Protein AF-A0A2A2JCB0-F1 (afdb_monomer_lite)

Structure (mmCIF, N/CA/C/O backbone):
data_AF-A0A2A2JCB0-F1
#
_entry.id   AF-A0A2A2JCB0-F1
#
loop_
_atom_site.group_PDB
_atom_site.id
_atom_site.type_symbol
_atom_site.label_atom_id
_atom_site.label_alt_id
_atom_site.label_comp_id
_atom_site.label_asym_id
_atom_site.label_entity_id
_atom_site.label_seq_id
_atom_site.pdbx_PDB_ins_code
_atom_site.Cartn_x
_atom_site.Cartn_y
_atom_site.Cartn_z
_atom_site.occupancy
_atom_site.B_iso_or_equiv
_atom_site.auth_seq_id
_atom_site.auth_comp_id
_atom_site.auth_asym_id
_atom_site.auth_atom_id
_atom_site.pdbx_PDB_model_num
ATOM 1 N N . MET A 1 1 ? 55.445 15.155 -6.832 1.00 39.81 1 MET A N 1
ATOM 2 C CA . MET A 1 1 ? 54.097 15.616 -6.448 1.00 39.81 1 MET A CA 1
ATOM 3 C C . MET A 1 1 ? 53.170 15.285 -7.597 1.00 39.81 1 MET A C 1
ATOM 5 O O . MET A 1 1 ? 53.215 15.985 -8.591 1.00 39.81 1 MET A O 1
ATOM 9 N N . ASN A 1 2 ? 52.439 14.178 -7.509 1.00 31.36 2 ASN A N 1
ATOM 10 C CA . ASN A 1 2 ? 51.281 13.928 -8.359 1.00 31.36 2 ASN A CA 1
ATOM 11 C C . ASN A 1 2 ? 50.270 13.168 -7.510 1.00 31.36 2 ASN A C 1
ATOM 13 O O . ASN A 1 2 ? 50.486 12.023 -7.117 1.00 31.36 2 ASN A O 1
ATOM 17 N N . ASP A 1 3 ? 49.236 13.915 -7.163 1.00 36.06 3 ASP A N 1
ATOM 18 C CA . ASP A 1 3 ? 48.106 13.557 -6.335 1.00 36.06 3 ASP A CA 1
ATOM 19 C C . ASP A 1 3 ? 47.179 12.665 -7.169 1.00 36.06 3 ASP A C 1
ATOM 21 O O . ASP A 1 3 ? 46.575 13.110 -8.145 1.00 36.06 3 ASP A O 1
ATOM 25 N N . SER A 1 4 ? 47.149 11.371 -6.860 1.00 34.81 4 SER A N 1
ATOM 26 C CA . SER A 1 4 ? 46.212 10.421 -7.465 1.00 34.81 4 SER A CA 1
ATOM 27 C C . SER A 1 4 ? 45.105 10.166 -6.455 1.00 34.81 4 SER A C 1
ATOM 29 O O . SER A 1 4 ? 45.114 9.190 -5.708 1.00 34.81 4 SER A O 1
ATOM 31 N N . GLY A 1 5 ? 44.151 11.099 -6.435 1.00 32.81 5 GLY A N 1
ATOM 32 C CA . GLY A 1 5 ? 42.867 10.946 -5.768 1.00 32.81 5 GLY A CA 1
ATOM 33 C C . GLY A 1 5 ? 42.106 9.770 -6.369 1.00 32.81 5 GLY A C 1
ATOM 34 O O . GLY A 1 5 ? 41.374 9.915 -7.348 1.00 32.81 5 GLY A O 1
ATOM 35 N N . GLY A 1 6 ? 42.293 8.593 -5.776 1.00 30.95 6 GLY A N 1
ATOM 36 C CA . GLY A 1 6 ? 41.427 7.447 -5.984 1.00 30.95 6 GLY A CA 1
ATOM 37 C C . GLY A 1 6 ? 40.043 7.789 -5.452 1.00 30.95 6 GLY A C 1
ATOM 38 O O . GLY A 1 6 ? 39.831 7.826 -4.241 1.00 30.95 6 GLY A O 1
ATOM 39 N N . ARG A 1 7 ? 39.100 8.056 -6.362 1.00 33.38 7 ARG A N 1
ATOM 40 C CA . ARG A 1 7 ? 37.672 7.996 -6.052 1.00 33.38 7 ARG A CA 1
ATOM 41 C C . ARG A 1 7 ? 37.398 6.591 -5.536 1.00 33.38 7 ARG A C 1
ATOM 43 O O . ARG A 1 7 ? 37.451 5.627 -6.291 1.00 33.38 7 ARG A O 1
ATOM 50 N N . GLN A 1 8 ? 37.164 6.489 -4.234 1.00 33.53 8 GLN A N 1
ATOM 51 C CA . GLN A 1 8 ? 36.517 5.330 -3.655 1.00 33.53 8 GLN A CA 1
ATOM 52 C C . GLN A 1 8 ? 35.112 5.292 -4.249 1.00 33.53 8 GLN A C 1
ATOM 54 O O . GLN A 1 8 ? 34.255 6.096 -3.883 1.00 33.53 8 GLN A O 1
ATOM 59 N N . ASP A 1 9 ? 34.902 4.384 -5.198 1.00 32.06 9 ASP A N 1
ATOM 60 C CA . ASP A 1 9 ? 33.575 3.896 -5.531 1.00 32.06 9 ASP A CA 1
ATOM 61 C C . ASP A 1 9 ? 32.999 3.298 -4.247 1.00 32.06 9 ASP A C 1
ATOM 63 O O . ASP A 1 9 ? 33.256 2.148 -3.888 1.00 32.06 9 ASP A O 1
ATOM 67 N N . ALA A 1 10 ? 32.260 4.121 -3.505 1.00 34.41 10 ALA A N 1
ATOM 68 C CA . ALA A 1 10 ? 31.433 3.679 -2.403 1.00 34.41 10 ALA A CA 1
ATOM 69 C C . ALA A 1 10 ? 30.260 2.896 -3.002 1.00 34.41 10 ALA A C 1
ATOM 71 O O . ALA A 1 10 ? 29.131 3.373 -3.093 1.00 34.41 10 ALA A O 1
ATOM 72 N N . ALA A 1 11 ? 30.541 1.671 -3.440 1.00 35.81 11 ALA A N 1
ATOM 73 C CA . ALA A 1 11 ? 29.540 0.633 -3.508 1.00 35.81 11 ALA A CA 1
ATOM 74 C C . ALA A 1 11 ? 29.051 0.430 -2.071 1.00 35.81 11 ALA A C 1
ATOM 76 O O . ALA A 1 11 ? 29.642 -0.322 -1.295 1.00 35.81 11 ALA A O 1
ATOM 77 N N . VAL A 1 12 ? 27.992 1.150 -1.697 1.00 39.16 12 VAL A N 1
ATOM 78 C CA . VAL A 1 12 ? 27.180 0.807 -0.534 1.00 39.16 12 VAL A CA 1
ATOM 79 C C . VAL A 1 12 ? 26.529 -0.526 -0.881 1.00 39.16 12 VAL A C 1
ATOM 81 O O . VAL A 1 12 ? 25.428 -0.599 -1.418 1.00 39.16 12 VAL A O 1
ATOM 84 N N . LEU A 1 13 ? 27.279 -1.601 -0.652 1.00 37.09 13 LEU A N 1
ATOM 85 C CA . LEU A 1 13 ? 26.745 -2.937 -0.498 1.00 37.09 13 LEU A CA 1
ATOM 86 C C . LEU A 1 13 ? 25.822 -2.854 0.716 1.00 37.09 13 LEU A C 1
ATOM 88 O O . LEU A 1 13 ? 26.283 -2.937 1.855 1.00 37.09 13 LEU A O 1
ATOM 92 N N . ILE A 1 14 ? 24.526 -2.640 0.481 1.00 47.81 14 ILE A N 1
ATOM 93 C CA . ILE A 1 14 ? 23.502 -2.885 1.493 1.00 47.81 14 ILE A CA 1
ATOM 94 C C . ILE A 1 14 ? 23.484 -4.406 1.665 1.00 47.81 14 ILE A C 1
ATOM 96 O O . ILE A 1 14 ? 22.769 -5.140 0.991 1.00 47.81 14 ILE A O 1
ATOM 100 N N . SER A 1 15 ? 24.412 -4.884 2.494 1.00 40.84 15 SER A N 1
ATOM 101 C CA . SER A 1 15 ? 24.499 -6.262 2.955 1.00 40.84 15 SER A CA 1
ATOM 102 C C . SER A 1 15 ? 23.120 -6.723 3.419 1.00 40.84 15 SER A C 1
ATOM 104 O O . SER A 1 15 ? 22.362 -5.935 3.988 1.00 40.84 15 SER A O 1
ATOM 106 N N . ALA A 1 16 ? 22.825 -8.006 3.195 1.00 44.66 16 ALA A N 1
ATOM 107 C CA . ALA A 1 16 ? 21.614 -8.684 3.642 1.00 44.66 16 ALA A CA 1
ATOM 108 C C . ALA A 1 16 ? 21.159 -8.215 5.038 1.00 44.66 16 ALA A C 1
ATOM 110 O O . ALA A 1 16 ? 21.983 -7.926 5.912 1.00 44.66 16 ALA A O 1
ATOM 111 N N . PRO A 1 17 ? 19.850 -8.081 5.260 1.00 54.50 17 PRO A N 1
ATOM 112 C CA . PRO A 1 17 ? 19.409 -6.875 5.914 1.00 54.50 17 PRO A CA 1
ATOM 113 C C . PRO A 1 17 ? 19.383 -6.986 7.432 1.00 54.50 17 PRO A C 1
ATOM 115 O O . PRO A 1 17 ? 18.866 -7.964 7.969 1.00 54.50 17 PRO A O 1
ATOM 118 N N . LEU A 1 18 ? 19.820 -5.923 8.112 1.00 58.59 18 LEU A N 1
ATOM 119 C CA . LEU A 1 18 ? 19.858 -5.766 9.577 1.00 58.59 18 LEU A CA 1
ATOM 120 C C . LEU A 1 18 ? 18.553 -6.110 10.335 1.00 58.59 18 LEU A C 1
ATOM 122 O O . LEU A 1 18 ? 18.557 -6.161 11.565 1.00 58.59 18 LEU A O 1
ATOM 126 N N . TRP A 1 19 ? 17.427 -6.315 9.648 1.00 71.19 19 TRP A N 1
ATOM 127 C CA . TRP A 1 19 ? 16.127 -6.611 10.253 1.00 71.19 19 TRP A CA 1
ATOM 128 C C . TRP A 1 19 ? 15.783 -8.102 10.362 1.00 71.19 19 TRP A C 1
ATOM 130 O O . TRP A 1 19 ? 14.969 -8.452 11.224 1.00 71.19 19 TRP A O 1
ATOM 140 N N . PHE A 1 20 ? 16.373 -8.973 9.536 1.00 78.81 20 PHE A N 1
ATOM 141 C CA . PHE A 1 20 ? 16.200 -10.420 9.674 1.00 78.81 20 PHE A CA 1
ATOM 142 C C . PHE A 1 20 ? 17.262 -10.969 10.616 1.00 78.81 20 PHE A C 1
ATOM 144 O O . PHE A 1 20 ? 18.455 -10.780 10.407 1.00 78.81 20 PHE A O 1
ATOM 151 N N . LYS A 1 21 ? 16.817 -11.649 11.667 1.00 81.06 21 LYS A N 1
ATOM 152 C CA . LYS A 1 21 ? 17.698 -12.325 12.616 1.00 81.06 21 LYS A CA 1
ATOM 153 C C . LYS A 1 21 ? 17.832 -13.787 12.219 1.00 81.06 21 LYS A C 1
ATOM 155 O O . LYS A 1 21 ? 16.871 -14.393 11.746 1.00 81.06 21 LYS A O 1
ATOM 160 N N . ASP A 1 22 ? 18.987 -14.380 12.499 1.00 76.81 22 ASP A N 1
ATOM 161 C CA . ASP A 1 22 ? 19.208 -15.819 12.288 1.00 76.81 22 ASP A CA 1
ATOM 162 C C . ASP A 1 22 ? 18.248 -16.686 13.115 1.00 76.81 22 ASP A C 1
ATOM 164 O O . ASP A 1 22 ? 17.949 -17.818 12.749 1.00 76.81 22 ASP A O 1
ATOM 168 N N . SER A 1 23 ? 17.727 -16.137 14.215 1.00 78.62 23 SER A N 1
ATOM 169 C CA . SER A 1 23 ? 16.735 -16.780 15.076 1.00 78.62 23 SER A CA 1
ATOM 170 C C . SER A 1 23 ? 15.282 -16.600 14.624 1.00 78.62 23 SER A C 1
ATOM 172 O O . SER A 1 23 ? 14.384 -17.137 15.276 1.00 78.62 23 SER A O 1
ATOM 174 N N . ASP A 1 24 ? 15.016 -15.850 13.550 1.00 86.50 24 ASP A N 1
ATOM 175 C CA . ASP A 1 24 ? 13.654 -15.695 13.041 1.00 86.50 24 ASP A CA 1
ATOM 176 C C . ASP A 1 24 ? 13.154 -17.034 12.476 1.00 86.50 24 ASP A C 1
ATOM 178 O O . ASP A 1 24 ? 13.807 -17.671 11.649 1.00 86.50 24 ASP A O 1
ATOM 182 N N . TRP A 1 25 ? 11.960 -17.453 12.898 1.00 90.38 25 TRP A N 1
ATOM 183 C CA . TRP A 1 25 ? 11.338 -18.673 12.384 1.00 90.38 25 TRP A CA 1
ATOM 184 C C . TRP A 1 25 ? 10.964 -18.518 10.900 1.00 90.38 25 TRP A C 1
ATOM 186 O O . TRP A 1 25 ? 10.436 -17.479 10.497 1.00 90.38 25 TRP A O 1
ATOM 196 N N . ILE A 1 26 ? 11.208 -19.558 10.099 1.00 91.56 26 ILE A N 1
ATOM 197 C CA . ILE A 1 26 ? 10.893 -19.614 8.666 1.00 91.56 26 ILE A CA 1
ATOM 198 C C . ILE A 1 26 ? 9.757 -20.615 8.446 1.00 91.56 26 ILE A C 1
ATOM 200 O O . ILE A 1 26 ? 9.825 -21.746 8.933 1.00 91.56 26 ILE A O 1
ATOM 204 N N . ASP A 1 27 ? 8.706 -20.196 7.739 1.00 88.25 27 ASP A N 1
ATOM 205 C CA . ASP A 1 27 ? 7.588 -21.076 7.395 1.00 88.25 27 ASP A CA 1
ATOM 206 C C . ASP A 1 27 ? 7.869 -21.964 6.171 1.00 88.25 27 ASP A C 1
ATOM 208 O O . ASP A 1 27 ? 8.862 -21.820 5.465 1.00 88.25 27 ASP A O 1
ATOM 212 N N . GLU A 1 28 ? 6.944 -22.880 5.882 1.00 87.81 28 GLU A N 1
ATOM 213 C CA . GLU A 1 28 ? 7.017 -23.814 4.746 1.00 87.81 28 GLU A CA 1
ATOM 214 C C . GLU A 1 28 ? 7.068 -23.128 3.366 1.00 87.81 28 GLU A C 1
ATOM 216 O O . GLU A 1 28 ? 7.278 -23.787 2.351 1.00 87.81 28 GLU A O 1
ATOM 221 N N . ARG A 1 29 ? 6.839 -21.810 3.304 1.00 87.50 29 ARG A N 1
ATOM 222 C CA . ARG A 1 29 ? 6.904 -20.997 2.082 1.00 87.50 29 ARG A CA 1
ATOM 223 C C . ARG A 1 29 ? 8.157 -20.122 2.039 1.00 87.50 29 ARG A C 1
ATOM 225 O O . ARG A 1 29 ? 8.176 -19.162 1.272 1.00 87.50 29 ARG A O 1
ATOM 232 N N . ASP A 1 30 ? 9.155 -20.440 2.861 1.00 87.75 30 ASP A N 1
ATOM 233 C CA . ASP A 1 30 ? 10.415 -19.706 2.994 1.00 87.75 30 ASP A CA 1
ATOM 234 C C . ASP A 1 30 ? 10.221 -18.237 3.417 1.00 87.75 30 ASP A C 1
ATOM 236 O O . ASP A 1 30 ? 10.946 -17.329 3.008 1.00 87.75 30 ASP A O 1
ATOM 240 N N . ARG A 1 31 ? 9.190 -17.970 4.235 1.00 90.81 31 ARG A N 1
ATOM 241 C CA . ARG A 1 31 ? 8.923 -16.628 4.766 1.00 90.81 31 ARG A CA 1
ATOM 242 C C . ARG A 1 31 ? 9.335 -16.531 6.222 1.00 90.81 31 ARG A C 1
ATOM 244 O O . ARG A 1 31 ? 8.941 -17.343 7.056 1.00 90.81 31 ARG A O 1
ATOM 251 N N . ARG A 1 32 ? 10.061 -15.467 6.541 1.00 92.81 32 ARG A N 1
ATOM 252 C CA . ARG A 1 32 ? 10.541 -15.131 7.878 1.00 92.81 32 ARG A CA 1
ATOM 253 C C . ARG A 1 32 ? 9.442 -14.493 8.716 1.00 92.81 32 ARG A C 1
ATOM 255 O O . ARG A 1 32 ? 8.760 -13.551 8.298 1.00 92.81 32 ARG A O 1
ATOM 262 N N . HIS A 1 33 ? 9.299 -14.987 9.935 1.00 94.19 33 HIS A N 1
ATOM 263 C CA . HIS A 1 33 ? 8.388 -14.473 10.944 1.00 94.19 33 HIS A CA 1
ATOM 264 C C . HIS A 1 33 ? 9.094 -13.450 11.825 1.00 94.19 33 HIS A C 1
ATOM 266 O O . HIS A 1 33 ? 9.721 -13.798 12.820 1.00 94.19 33 HIS A O 1
ATOM 272 N N . ILE A 1 34 ? 8.930 -12.174 11.481 1.00 94.06 34 ILE A N 1
ATOM 273 C CA . ILE A 1 34 ? 9.522 -11.066 12.233 1.00 94.06 34 ILE A CA 1
ATOM 274 C C . ILE A 1 34 ? 8.534 -10.456 13.236 1.00 94.06 34 ILE A C 1
ATOM 276 O O . ILE A 1 34 ? 7.307 -10.510 13.086 1.00 94.06 34 ILE A O 1
ATOM 280 N N . SER A 1 35 ? 9.074 -9.837 14.281 1.00 94.50 35 SER A N 1
ATOM 281 C CA . SER A 1 35 ? 8.295 -9.088 15.268 1.00 94.50 35 SER A CA 1
ATOM 282 C C . SER A 1 35 ? 7.717 -7.777 14.705 1.00 94.50 35 SER A C 1
ATOM 284 O O . SER A 1 35 ? 8.137 -7.264 13.670 1.00 94.50 35 SER A O 1
ATOM 286 N N . VAL A 1 36 ? 6.761 -7.179 15.430 1.00 95.12 36 VAL A N 1
ATOM 287 C CA . VAL A 1 36 ? 6.226 -5.839 15.100 1.00 95.12 36 VAL A CA 1
ATOM 288 C C . VAL A 1 36 ? 7.326 -4.774 15.157 1.00 95.12 36 VAL A C 1
ATOM 290 O O . VAL A 1 36 ? 7.331 -3.861 14.335 1.00 95.12 36 VAL A O 1
ATOM 293 N N . GLY A 1 37 ? 8.269 -4.910 16.098 1.00 95.44 37 GLY A N 1
ATOM 294 C CA . GLY A 1 37 ? 9.425 -4.021 16.218 1.00 95.44 37 GLY A CA 1
ATOM 295 C C . GLY A 1 37 ? 10.308 -4.084 14.975 1.00 95.44 37 GLY A C 1
ATOM 296 O O . GLY A 1 37 ? 10.536 -3.057 14.351 1.00 95.44 37 GLY A O 1
ATOM 297 N N . GLN A 1 38 ? 10.694 -5.290 14.545 1.00 95.00 38 GLN A N 1
ATOM 298 C CA . GLN A 1 38 ? 11.473 -5.490 13.314 1.00 95.00 38 GLN A CA 1
ATOM 299 C C . GLN A 1 38 ? 10.772 -4.915 12.075 1.00 95.00 38 GLN A C 1
ATOM 301 O O . GLN A 1 38 ? 11.406 -4.216 11.295 1.00 95.00 38 GLN A O 1
ATOM 306 N N . MET A 1 39 ? 9.459 -5.131 11.920 1.00 96.25 39 MET A N 1
ATOM 307 C CA . MET A 1 39 ? 8.695 -4.540 10.809 1.00 96.25 39 MET A CA 1
ATOM 308 C C . MET A 1 39 ? 8.699 -3.003 10.852 1.00 96.25 39 MET A C 1
ATOM 310 O O . MET A 1 39 ? 8.745 -2.347 9.815 1.00 96.25 39 MET A O 1
ATOM 314 N N . SER A 1 40 ? 8.657 -2.415 12.050 1.00 95.69 40 SER A N 1
ATOM 315 C CA . SER A 1 40 ? 8.704 -0.959 12.226 1.00 95.69 40 SER A CA 1
ATOM 316 C C . SER A 1 40 ? 10.068 -0.389 11.850 1.00 95.69 40 SER A C 1
ATOM 318 O O . SER A 1 40 ? 10.127 0.616 11.149 1.00 95.69 40 SER A O 1
ATOM 320 N N . GLU A 1 41 ? 11.151 -1.042 12.269 1.00 94.75 41 GLU A N 1
ATOM 321 C CA . GLU A 1 41 ? 12.515 -0.634 11.916 1.00 94.75 41 GLU A CA 1
ATOM 322 C C . GLU A 1 41 ? 12.791 -0.807 10.420 1.00 94.75 41 GLU A C 1
ATOM 324 O O . GLU A 1 41 ? 13.331 0.101 9.795 1.00 94.75 41 GLU A O 1
ATOM 329 N N . MET A 1 42 ? 12.326 -1.906 9.817 1.00 94.62 42 MET A N 1
ATOM 330 C CA . MET A 1 42 ? 12.417 -2.114 8.370 1.00 94.62 42 MET A CA 1
ATOM 331 C C . MET A 1 42 ? 11.702 -0.997 7.596 1.00 94.62 42 MET A C 1
ATOM 333 O O . MET A 1 42 ? 12.284 -0.424 6.679 1.00 94.62 42 MET A O 1
ATOM 337 N N . TYR A 1 43 ? 10.469 -0.642 7.982 1.00 95.38 43 TYR A N 1
ATOM 338 C CA . TYR A 1 43 ? 9.745 0.467 7.351 1.00 95.38 43 TYR A CA 1
ATOM 339 C C . TYR A 1 43 ? 10.501 1.798 7.486 1.00 95.38 43 TYR A C 1
ATOM 341 O O . TYR A 1 43 ? 10.735 2.459 6.478 1.00 95.38 43 TYR A O 1
ATOM 349 N N . LYS A 1 44 ? 10.928 2.173 8.701 1.00 94.50 44 LYS A N 1
ATOM 350 C CA . LYS A 1 44 ? 11.660 3.432 8.937 1.00 94.50 44 LYS A CA 1
ATOM 351 C C . LYS A 1 44 ? 12.943 3.517 8.115 1.00 94.50 44 LYS A C 1
ATOM 353 O O . LYS A 1 44 ? 13.237 4.574 7.568 1.00 94.50 44 LYS A O 1
ATOM 358 N N . HIS A 1 45 ? 13.688 2.415 8.039 1.00 93.38 45 HIS A N 1
ATOM 359 C CA . HIS A 1 45 ? 14.926 2.351 7.277 1.00 93.38 45 HIS A CA 1
ATOM 360 C C . HIS A 1 45 ? 14.675 2.626 5.792 1.00 93.38 45 HIS A C 1
ATOM 362 O O . HIS A 1 45 ? 15.246 3.564 5.243 1.00 93.38 45 HIS A O 1
ATOM 368 N N . PHE A 1 46 ? 13.777 1.870 5.153 1.00 94.12 46 PHE A N 1
ATOM 369 C CA . PHE A 1 46 ? 13.473 2.080 3.737 1.00 94.12 46 PHE A CA 1
ATOM 370 C C . PHE A 1 46 ? 12.890 3.464 3.463 1.00 94.12 46 PHE A C 1
ATOM 372 O O . PHE A 1 46 ? 13.285 4.098 2.492 1.00 94.12 46 PHE A O 1
ATOM 379 N N . HIS A 1 47 ? 12.009 3.960 4.331 1.00 94.62 47 HIS A N 1
ATOM 380 C CA . HIS A 1 47 ? 11.438 5.299 4.207 1.00 94.62 47 HIS A CA 1
ATOM 381 C C . HIS A 1 47 ? 12.519 6.397 4.193 1.00 94.62 47 HIS A C 1
ATOM 383 O O . HIS A 1 47 ? 12.505 7.288 3.338 1.00 94.62 47 HIS A O 1
ATOM 389 N N . ALA A 1 48 ? 13.495 6.309 5.104 1.00 92.69 48 ALA A N 1
ATOM 390 C CA . ALA A 1 48 ? 14.633 7.225 5.135 1.00 92.69 48 ALA A CA 1
ATOM 391 C C . ALA A 1 48 ? 15.471 7.112 3.850 1.00 92.69 48 ALA A C 1
ATOM 393 O O . ALA A 1 48 ? 15.703 8.111 3.169 1.00 92.69 48 ALA A O 1
ATOM 394 N N . MET A 1 49 ? 15.827 5.888 3.452 1.00 92.25 49 MET A N 1
ATOM 395 C CA . MET A 1 49 ? 16.645 5.643 2.261 1.00 92.25 49 MET A CA 1
ATOM 396 C C . MET A 1 49 ? 15.951 6.067 0.956 1.00 92.25 49 MET A C 1
ATOM 398 O O . MET A 1 49 ? 16.613 6.531 0.027 1.00 92.25 49 MET A O 1
ATOM 402 N N . TYR A 1 50 ? 14.623 5.956 0.858 1.00 91.25 50 TYR A N 1
ATOM 403 C CA . TYR A 1 50 ? 13.872 6.442 -0.303 1.00 91.25 50 TYR A CA 1
ATOM 404 C C . TYR A 1 50 ? 13.941 7.959 -0.445 1.00 91.25 50 TYR A C 1
ATOM 406 O O . TYR A 1 50 ? 13.990 8.459 -1.569 1.00 91.25 50 TYR A O 1
ATOM 414 N N . SER A 1 51 ? 13.978 8.679 0.676 1.00 88.00 51 SER A N 1
ATOM 415 C CA . SER A 1 51 ? 14.123 10.135 0.683 1.00 88.00 51 SER A CA 1
ATOM 416 C C . SER A 1 51 ? 15.521 10.559 0.225 1.00 88.00 51 SER A C 1
ATOM 418 O O . SER A 1 51 ? 15.654 11.507 -0.544 1.00 88.00 51 SER A O 1
ATOM 420 N N . GLU A 1 52 ? 16.557 9.828 0.640 1.00 88.44 52 GLU A N 1
ATOM 421 C CA . GLU A 1 52 ? 17.951 10.105 0.265 1.00 88.44 52 GLU A CA 1
ATOM 422 C C . GLU A 1 52 ? 18.249 9.762 -1.199 1.00 88.44 52 GLU A C 1
ATOM 424 O O . GLU A 1 52 ? 18.935 10.505 -1.897 1.00 88.44 52 GLU A O 1
ATOM 429 N N . THR A 1 53 ? 17.710 8.644 -1.683 1.00 87.62 53 THR A N 1
ATOM 430 C CA . THR A 1 53 ? 18.009 8.122 -3.025 1.00 87.62 53 THR A CA 1
ATOM 431 C C . THR A 1 53 ? 17.066 8.637 -4.108 1.00 87.62 53 THR A C 1
ATOM 433 O O . THR A 1 53 ? 17.209 8.236 -5.256 1.00 87.62 53 THR A O 1
ATOM 436 N N . PHE A 1 54 ? 16.107 9.518 -3.792 1.00 78.88 54 PHE A N 1
ATOM 437 C CA . PHE A 1 54 ? 15.034 9.911 -4.719 1.00 78.88 54 PHE A CA 1
ATOM 438 C C . PHE A 1 54 ? 15.536 10.388 -6.093 1.00 78.88 54 PHE A C 1
ATOM 440 O O . PHE A 1 54 ? 14.940 10.046 -7.111 1.00 78.88 54 PHE A O 1
ATOM 447 N N . PHE A 1 55 ? 16.634 11.151 -6.128 1.00 83.06 55 PHE A N 1
ATOM 448 C CA . PHE A 1 55 ? 17.217 11.683 -7.367 1.00 83.06 55 PHE A CA 1
ATOM 449 C C . PHE A 1 55 ? 18.316 10.797 -7.977 1.00 83.06 55 PHE A C 1
ATOM 451 O O . PHE A 1 55 ? 18.769 11.075 -9.085 1.00 83.06 55 PHE A O 1
ATOM 458 N N . ASP A 1 56 ? 18.745 9.741 -7.282 1.00 86.44 56 ASP A N 1
ATOM 459 C CA . ASP A 1 56 ? 19.687 8.744 -7.798 1.00 86.44 56 ASP A CA 1
ATOM 460 C C . ASP A 1 56 ? 18.920 7.478 -8.193 1.00 86.44 56 ASP A C 1
ATOM 462 O O . ASP A 1 56 ? 18.785 6.530 -7.413 1.00 86.44 56 ASP A O 1
ATOM 466 N N . THR A 1 57 ? 18.415 7.462 -9.429 1.00 82.19 57 THR A N 1
ATOM 467 C CA . THR A 1 57 ? 17.591 6.371 -9.965 1.00 82.19 57 THR A CA 1
ATOM 468 C C . THR A 1 57 ? 18.268 5.002 -9.836 1.00 82.19 57 THR A C 1
ATOM 470 O O . THR A 1 57 ? 17.592 4.017 -9.544 1.00 82.19 57 THR A O 1
ATOM 473 N N . ALA A 1 58 ? 19.591 4.901 -10.012 1.00 84.81 58 ALA A N 1
ATOM 474 C CA . ALA A 1 58 ? 20.289 3.615 -9.943 1.00 84.81 58 ALA A CA 1
ATOM 475 C C . ALA A 1 58 ? 20.288 3.050 -8.516 1.00 84.81 58 ALA A C 1
ATOM 477 O O . ALA A 1 58 ? 20.002 1.867 -8.303 1.00 84.81 58 ALA A O 1
ATOM 478 N N . SER A 1 59 ? 20.566 3.895 -7.522 1.00 86.88 59 SER A N 1
ATOM 479 C CA . SER A 1 59 ? 20.509 3.491 -6.115 1.00 86.88 59 SER A CA 1
ATOM 480 C C . SER A 1 59 ? 19.074 3.283 -5.637 1.00 86.88 59 SER A C 1
ATOM 482 O O . SER A 1 59 ? 18.807 2.306 -4.938 1.00 86.88 59 SER A O 1
ATOM 484 N N . ASN A 1 60 ? 18.129 4.118 -6.078 1.00 90.50 60 ASN A N 1
ATOM 485 C CA . ASN A 1 60 ? 16.712 3.947 -5.769 1.00 90.50 60 ASN A CA 1
ATOM 486 C C . ASN A 1 60 ? 16.147 2.643 -6.346 1.00 90.50 60 ASN A C 1
ATOM 488 O O . ASN A 1 60 ? 15.346 1.969 -5.696 1.00 90.50 60 ASN A O 1
ATOM 492 N N . HIS A 1 61 ? 16.577 2.264 -7.552 1.00 89.81 61 HIS A N 1
ATOM 493 C CA . HIS A 1 61 ? 16.177 1.014 -8.182 1.00 89.81 61 HIS A CA 1
ATOM 494 C C . HIS A 1 61 ? 16.627 -0.195 -7.364 1.00 89.81 61 HIS A C 1
ATOM 496 O O . HIS A 1 61 ? 15.780 -1.012 -7.007 1.00 89.81 61 HIS A O 1
ATOM 502 N N . ARG A 1 62 ? 17.911 -0.258 -6.986 1.00 89.81 62 ARG A N 1
ATOM 503 C CA . ARG A 1 62 ? 18.436 -1.323 -6.113 1.00 89.81 62 ARG A CA 1
ATOM 504 C C . ARG A 1 62 ? 17.688 -1.386 -4.783 1.00 89.81 62 ARG A C 1
ATOM 506 O O . ARG A 1 62 ? 17.213 -2.445 -4.391 1.00 89.81 62 ARG A O 1
ATOM 513 N N . LEU A 1 63 ? 17.463 -0.232 -4.153 1.00 91.69 63 LEU A N 1
ATOM 514 C CA . LEU A 1 63 ? 16.696 -0.144 -2.911 1.00 91.69 63 LEU A CA 1
ATOM 515 C C . LEU A 1 63 ? 15.257 -0.671 -3.069 1.00 91.69 63 LEU A C 1
ATOM 517 O O . LEU A 1 63 ? 14.715 -1.303 -2.162 1.00 91.69 63 LEU A O 1
ATOM 521 N N . CYS A 1 64 ? 14.615 -0.432 -4.217 1.00 92.94 64 CYS A N 1
ATOM 522 C CA . CYS A 1 64 ? 13.313 -1.020 -4.528 1.00 92.94 64 CYS A CA 1
ATOM 523 C C . CYS A 1 64 ? 13.385 -2.540 -4.663 1.00 92.94 64 CYS A C 1
ATOM 525 O O . CYS A 1 64 ? 12.493 -3.219 -4.159 1.00 92.94 64 CYS A O 1
ATOM 527 N N . GLU A 1 65 ? 14.402 -3.081 -5.332 1.00 91.50 65 GLU A N 1
ATOM 528 C CA . GLU A 1 65 ? 14.581 -4.531 -5.463 1.00 91.50 65 GLU A CA 1
ATOM 529 C C . GLU A 1 65 ? 14.754 -5.196 -4.093 1.00 91.50 65 GLU A C 1
ATOM 531 O O . GLU A 1 65 ? 14.045 -6.163 -3.794 1.00 91.50 65 GLU A O 1
ATOM 536 N N . ASP A 1 66 ? 15.587 -4.610 -3.232 1.00 91.62 66 ASP A N 1
ATOM 537 C CA . ASP A 1 66 ? 15.815 -5.074 -1.862 1.00 91.62 66 ASP A CA 1
ATOM 538 C C . ASP A 1 66 ? 14.529 -5.035 -1.029 1.00 91.62 66 ASP A C 1
ATOM 540 O O . ASP A 1 66 ? 14.168 -6.019 -0.377 1.00 91.62 66 ASP A O 1
ATOM 544 N N . ALA A 1 67 ? 13.781 -3.929 -1.090 1.00 94.62 67 ALA A N 1
ATOM 545 C CA . ALA A 1 67 ? 12.512 -3.795 -0.380 1.00 94.62 67 ALA A CA 1
ATOM 546 C C . ALA A 1 67 ? 11.451 -4.776 -0.894 1.00 94.62 67 ALA A C 1
ATOM 548 O O . ALA A 1 67 ? 10.717 -5.376 -0.106 1.00 94.62 67 ALA A O 1
ATOM 549 N N . ILE A 1 68 ? 11.369 -4.983 -2.213 1.00 94.75 68 ILE A N 1
ATOM 550 C CA . ILE A 1 68 ? 10.457 -5.962 -2.816 1.00 94.75 68 ILE A CA 1
ATOM 551 C C . ILE A 1 68 ? 10.805 -7.369 -2.337 1.00 94.75 68 ILE A C 1
ATOM 553 O O . ILE A 1 68 ? 9.890 -8.135 -2.021 1.00 94.75 68 ILE A O 1
ATOM 557 N N . GLN A 1 69 ? 12.093 -7.715 -2.282 1.00 92.69 69 GLN A N 1
ATOM 558 C CA . GLN A 1 69 ? 12.527 -9.000 -1.749 1.00 92.69 69 GLN A CA 1
ATOM 559 C C . GLN A 1 69 ? 12.166 -9.138 -0.270 1.00 92.69 69 GLN A C 1
ATOM 561 O O . GLN A 1 69 ? 11.498 -10.097 0.106 1.00 92.69 69 GLN A O 1
ATOM 566 N N . ALA A 1 70 ? 12.491 -8.140 0.551 1.00 92.62 70 ALA A N 1
ATOM 567 C CA . ALA A 1 70 ? 12.166 -8.146 1.973 1.00 92.62 70 ALA A CA 1
ATOM 568 C C . ALA A 1 70 ? 10.656 -8.296 2.233 1.00 92.62 70 ALA A C 1
ATOM 570 O O . ALA A 1 70 ? 10.241 -9.052 3.113 1.00 92.62 70 ALA A O 1
ATOM 571 N N . LEU A 1 71 ? 9.810 -7.631 1.440 1.00 95.00 71 LEU A N 1
ATOM 572 C CA . LEU A 1 71 ? 8.355 -7.776 1.517 1.00 95.00 71 LEU A CA 1
ATOM 573 C C . LEU A 1 71 ? 7.896 -9.196 1.151 1.00 95.00 71 LEU A C 1
ATOM 575 O O . LEU A 1 71 ? 7.008 -9.727 1.821 1.00 95.00 71 LEU A O 1
ATOM 579 N N . LYS A 1 72 ? 8.489 -9.816 0.122 1.00 92.75 72 LYS A N 1
ATOM 580 C CA . LYS A 1 72 ? 8.175 -11.192 -0.311 1.00 92.75 72 LYS A CA 1
ATOM 581 C C . LYS A 1 72 ? 8.606 -12.237 0.714 1.00 92.75 72 LYS A C 1
ATOM 583 O O . LYS A 1 72 ? 7.857 -13.179 0.967 1.00 92.75 72 LYS A O 1
ATOM 588 N N . SER A 1 73 ? 9.782 -12.054 1.307 1.00 91.44 73 SER A N 1
ATOM 589 C CA . SER A 1 73 ? 10.358 -12.969 2.290 1.00 91.44 73 SER A CA 1
ATOM 590 C C . SER A 1 73 ? 9.794 -12.777 3.699 1.00 91.44 73 SER A C 1
ATOM 592 O O . SER A 1 73 ? 10.128 -13.547 4.592 1.00 91.44 73 SER A O 1
ATOM 594 N N . THR A 1 74 ? 8.934 -11.783 3.935 1.00 94.38 74 THR A N 1
ATOM 595 C CA . THR A 1 74 ? 8.328 -11.528 5.249 1.00 94.38 74 THR A CA 1
ATOM 596 C C . THR A 1 74 ? 6.932 -12.141 5.347 1.00 94.38 74 THR A C 1
ATOM 598 O O . THR A 1 74 ? 6.037 -11.851 4.550 1.00 94.38 74 THR A O 1
ATOM 601 N N . HIS A 1 75 ? 6.686 -12.936 6.389 1.00 94.94 75 HIS A N 1
ATOM 602 C CA . HIS A 1 75 ? 5.339 -13.405 6.697 1.00 94.94 75 HIS A CA 1
ATOM 603 C C . HIS A 1 75 ? 4.450 -12.247 7.197 1.00 94.94 75 HIS A C 1
ATOM 605 O O . HIS A 1 75 ? 4.749 -11.582 8.192 1.00 94.94 75 HIS A O 1
ATOM 611 N N . ILE A 1 76 ? 3.277 -12.071 6.579 1.00 95.31 76 ILE A N 1
ATOM 612 C CA . ILE A 1 76 ? 2.304 -11.032 6.952 1.00 95.31 76 ILE A CA 1
ATOM 613 C C . ILE A 1 76 ? 1.572 -11.410 8.251 1.00 95.31 76 ILE A C 1
ATOM 615 O O . ILE A 1 76 ? 0.632 -12.217 8.271 1.00 95.31 76 ILE A O 1
ATOM 619 N N . SER A 1 77 ? 1.999 -10.803 9.359 1.00 92.62 77 SER A N 1
ATOM 620 C CA . SER A 1 77 ? 1.366 -10.959 10.671 1.00 92.62 77 SER A CA 1
ATOM 621 C C . SER A 1 77 ? -0.007 -10.286 10.733 1.00 92.62 77 SER A C 1
ATOM 623 O O . SER A 1 77 ? -0.222 -9.226 10.158 1.00 92.62 77 SER A O 1
ATOM 625 N N . GLY A 1 78 ? -0.938 -10.865 11.496 1.00 90.56 78 GLY A N 1
ATOM 626 C CA . GLY A 1 78 ? -2.262 -10.281 11.754 1.00 90.56 78 GLY A CA 1
ATOM 627 C C . GLY A 1 78 ? -2.273 -9.226 12.865 1.00 90.56 78 GLY A C 1
ATOM 628 O O . GLY A 1 78 ? -3.312 -9.004 13.471 1.00 90.56 78 GLY A O 1
ATOM 629 N N . LYS A 1 79 ? -1.130 -8.626 13.211 1.00 91.12 79 LYS A N 1
ATOM 630 C CA . LYS A 1 79 ? -1.062 -7.588 14.249 1.00 91.12 79 LYS A CA 1
ATOM 631 C C . LYS A 1 79 ? -1.340 -6.209 13.621 1.00 91.12 79 LYS A C 1
ATOM 633 O O . LYS A 1 79 ? -0.698 -5.893 12.623 1.00 91.12 79 LYS A O 1
ATOM 638 N N . PRO A 1 80 ? -2.210 -5.360 14.204 1.00 89.75 80 PRO A N 1
ATOM 639 C CA . PRO A 1 80 ? -2.596 -4.058 13.642 1.00 89.75 80 PRO A CA 1
ATOM 640 C C . PRO A 1 80 ? -1.438 -3.175 13.154 1.00 89.75 80 PRO A C 1
ATOM 642 O O . PRO A 1 80 ? -1.398 -2.793 11.988 1.00 89.75 80 PRO A O 1
ATOM 645 N N . LEU A 1 81 ? -0.467 -2.895 14.029 1.00 91.88 81 LEU A N 1
ATOM 646 C CA . LEU A 1 81 ? 0.684 -2.046 13.702 1.00 91.88 81 LEU A CA 1
ATOM 647 C C . LEU A 1 81 ? 1.607 -2.689 12.655 1.00 91.88 81 LEU A C 1
ATOM 649 O O . LEU A 1 81 ? 2.169 -1.995 11.817 1.00 91.88 81 LEU A O 1
ATOM 653 N N . PHE A 1 82 ? 1.723 -4.021 12.670 1.00 95.56 82 PHE A N 1
ATOM 654 C CA . PHE A 1 82 ? 2.481 -4.749 11.655 1.00 95.56 82 PHE A CA 1
ATOM 655 C C . PHE A 1 82 ? 1.857 -4.556 10.275 1.00 95.56 82 PHE A C 1
ATOM 657 O O . PHE A 1 82 ? 2.559 -4.201 9.337 1.00 95.56 82 PHE A O 1
ATOM 664 N N . LEU A 1 83 ? 0.540 -4.771 10.158 1.00 95.38 83 LEU A N 1
ATOM 665 C CA . LEU A 1 83 ? -0.183 -4.608 8.896 1.00 95.38 83 LEU A CA 1
ATOM 666 C C . LEU A 1 83 ? -0.038 -3.185 8.357 1.00 95.38 83 LEU A C 1
ATOM 668 O O . LEU A 1 83 ? 0.185 -3.016 7.165 1.00 95.38 83 LEU A O 1
ATOM 672 N N . HIS A 1 84 ? -0.127 -2.184 9.233 1.00 94.31 84 HIS A N 1
ATOM 673 C CA . HIS A 1 84 ? 0.033 -0.788 8.845 1.00 94.31 84 HIS A CA 1
ATOM 674 C C . HIS A 1 84 ? 1.425 -0.521 8.253 1.00 94.31 84 HIS A C 1
ATOM 676 O O . HIS A 1 84 ? 1.523 -0.145 7.089 1.00 94.31 84 HIS A O 1
ATOM 682 N N . ASN A 1 85 ? 2.495 -0.822 8.995 1.00 96.50 85 ASN A N 1
ATOM 683 C CA . ASN A 1 85 ? 3.869 -0.587 8.534 1.00 96.50 85 ASN A CA 1
ATOM 684 C C . ASN A 1 85 ? 4.214 -1.411 7.285 1.00 96.50 85 ASN A C 1
ATOM 686 O O . ASN A 1 85 ? 4.892 -0.918 6.387 1.00 96.50 85 ASN A O 1
ATOM 690 N N . TYR A 1 86 ? 3.719 -2.649 7.196 1.00 97.75 86 TYR A N 1
ATOM 691 C CA . TYR A 1 86 ? 3.908 -3.495 6.017 1.00 97.75 86 TYR A CA 1
ATOM 692 C C . TYR A 1 86 ? 3.253 -2.879 4.774 1.00 97.75 86 TYR A C 1
ATOM 694 O O . TYR A 1 86 ? 3.867 -2.827 3.711 1.00 97.75 86 TYR A O 1
ATOM 702 N N . VAL A 1 87 ? 2.017 -2.383 4.896 1.00 97.88 87 VAL A N 1
ATOM 703 C CA . VAL A 1 87 ? 1.289 -1.754 3.782 1.00 97.88 87 VAL A CA 1
ATOM 704 C C . VAL A 1 87 ? 1.887 -0.397 3.407 1.00 97.88 87 VAL A C 1
ATOM 706 O O . VAL A 1 87 ? 1.933 -0.079 2.221 1.00 97.88 87 VAL A O 1
ATOM 709 N N . MET A 1 88 ? 2.372 0.386 4.374 1.00 97.31 88 MET A N 1
ATOM 710 C CA . MET A 1 88 ? 3.080 1.638 4.092 1.00 97.31 88 MET A CA 1
ATOM 711 C C . MET A 1 88 ? 4.359 1.383 3.292 1.00 97.31 88 MET A C 1
ATOM 713 O O . MET A 1 88 ? 4.524 1.971 2.224 1.00 97.31 88 MET A O 1
ATOM 717 N N . LEU A 1 89 ? 5.196 0.438 3.743 1.00 97.69 89 LEU A N 1
ATOM 718 C CA . LEU A 1 89 ? 6.402 0.037 3.017 1.00 97.69 89 LEU A CA 1
ATOM 719 C C . LEU A 1 89 ? 6.056 -0.455 1.607 1.00 97.69 89 LEU A C 1
ATOM 721 O O . LEU A 1 89 ? 6.612 0.038 0.633 1.00 97.69 89 LEU A O 1
ATOM 725 N N . LEU A 1 90 ? 5.073 -1.355 1.482 1.00 98.38 90 LEU A N 1
ATOM 726 C CA . LEU A 1 90 ? 4.573 -1.819 0.187 1.00 98.38 90 LEU A CA 1
ATOM 727 C C . LEU A 1 90 ? 4.197 -0.644 -0.724 1.00 98.38 90 LEU A C 1
ATOM 729 O O . LEU A 1 90 ? 4.603 -0.595 -1.884 1.00 98.38 90 LEU A O 1
ATOM 733 N N . ARG A 1 91 ? 3.406 0.303 -0.215 1.00 97.94 91 ARG A N 1
ATOM 734 C CA . ARG A 1 91 ? 2.938 1.448 -0.994 1.00 97.94 91 ARG A CA 1
ATOM 735 C C . ARG A 1 91 ? 4.101 2.297 -1.477 1.00 97.94 91 ARG A C 1
ATOM 737 O O . ARG A 1 91 ? 4.105 2.671 -2.649 1.00 97.94 91 ARG A O 1
ATOM 744 N N . GLU A 1 92 ? 5.053 2.621 -0.612 1.00 97.06 92 GLU A N 1
ATOM 745 C CA . GLU A 1 92 ? 6.227 3.418 -0.979 1.00 97.06 92 GLU A CA 1
ATOM 746 C C . GLU A 1 92 ? 7.087 2.683 -2.002 1.00 97.06 92 GLU A C 1
ATOM 748 O O . GLU A 1 92 ? 7.255 3.178 -3.117 1.00 97.06 92 GLU A O 1
ATOM 753 N N . THR A 1 93 ? 7.502 1.455 -1.693 1.00 96.94 93 THR A N 1
ATOM 754 C CA . THR A 1 93 ? 8.332 0.625 -2.568 1.00 96.94 93 THR A CA 1
ATOM 755 C C . THR A 1 93 ? 7.747 0.500 -3.969 1.00 96.94 93 THR A C 1
ATOM 757 O O . THR A 1 93 ? 8.439 0.748 -4.952 1.00 96.94 93 THR A O 1
ATOM 760 N N . TYR A 1 94 ? 6.459 0.172 -4.098 1.00 97.19 94 TYR A N 1
ATOM 761 C CA . TYR A 1 94 ? 5.839 0.019 -5.416 1.00 97.19 94 TYR A CA 1
ATOM 762 C C . TYR A 1 94 ? 5.555 1.346 -6.128 1.00 97.19 94 TYR A C 1
ATOM 764 O O . TYR A 1 94 ? 5.400 1.342 -7.352 1.00 97.19 94 TYR A O 1
ATOM 772 N N . SER A 1 95 ? 5.509 2.471 -5.411 1.00 95.56 95 SER A N 1
ATOM 773 C CA . SER A 1 95 ? 5.438 3.802 -6.027 1.00 95.56 95 SER A CA 1
ATOM 774 C C . SER A 1 95 ? 6.789 4.191 -6.633 1.00 95.56 95 SER A C 1
ATOM 776 O O . SER A 1 95 ? 6.838 4.593 -7.794 1.00 95.56 95 SER A O 1
ATOM 778 N N . HIS A 1 96 ? 7.884 3.990 -5.895 1.00 94.25 96 HIS A N 1
ATOM 779 C CA . HIS A 1 96 ? 9.242 4.222 -6.393 1.00 94.25 96 HIS A CA 1
ATOM 780 C C . HIS A 1 96 ? 9.609 3.257 -7.524 1.00 94.25 96 HIS A C 1
ATOM 782 O O . HIS A 1 96 ? 10.073 3.682 -8.578 1.00 94.25 96 HIS A O 1
ATOM 788 N N . ALA A 1 97 ? 9.287 1.969 -7.378 1.00 93.06 97 ALA A N 1
ATOM 789 C CA . ALA A 1 97 ? 9.517 0.984 -8.429 1.00 93.06 97 ALA A CA 1
ATOM 790 C C . ALA A 1 97 ? 8.780 1.347 -9.727 1.00 93.06 97 ALA A C 1
ATOM 792 O O . ALA A 1 97 ? 9.316 1.135 -10.809 1.00 93.06 97 ALA A O 1
ATOM 793 N N . HIS A 1 98 ? 7.577 1.928 -9.642 1.00 91.81 98 HIS A N 1
ATOM 794 C CA . H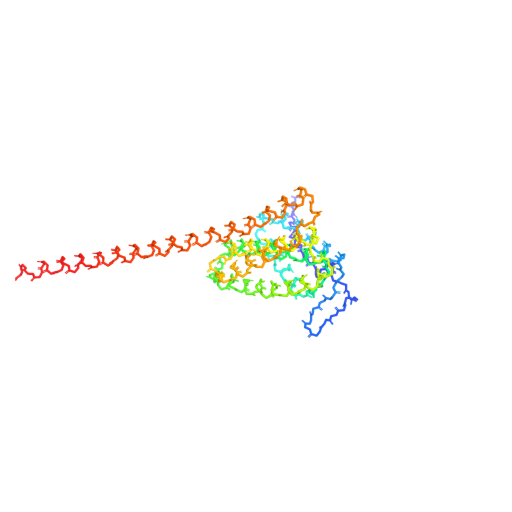IS A 1 98 ? 6.874 2.433 -10.821 1.00 91.81 98 HIS A CA 1
ATOM 795 C C . HIS A 1 98 ? 7.610 3.599 -11.488 1.00 91.81 98 HIS A C 1
ATOM 797 O O . HIS A 1 98 ? 7.699 3.621 -12.713 1.00 91.81 98 HIS A O 1
ATOM 803 N N . TYR A 1 99 ? 8.118 4.549 -10.699 1.00 88.44 99 TYR A N 1
ATOM 804 C CA . TYR A 1 99 ? 8.875 5.695 -11.203 1.00 88.44 99 TYR A CA 1
ATOM 805 C C . TYR A 1 99 ? 10.144 5.239 -11.940 1.00 88.44 99 TYR A C 1
ATOM 807 O O . TYR A 1 99 ? 10.351 5.595 -13.099 1.00 88.44 99 TYR A O 1
ATOM 815 N N . ASN A 1 100 ? 10.902 4.321 -11.333 1.00 86.81 100 ASN A N 1
ATOM 816 C CA . ASN A 1 100 ? 12.153 3.801 -11.891 1.00 86.81 100 ASN A CA 1
ATOM 817 C C . ASN A 1 100 ? 11.977 3.094 -13.249 1.00 86.81 100 ASN A C 1
ATOM 819 O O . ASN A 1 100 ? 12.893 3.098 -14.065 1.00 86.81 100 ASN A O 1
ATOM 823 N N . ILE A 1 101 ? 10.801 2.520 -13.544 1.00 84.12 101 ILE A N 1
ATOM 824 C CA . ILE A 1 101 ? 10.530 1.865 -14.842 1.00 84.12 101 ILE A CA 1
ATOM 825 C C . ILE A 1 101 ? 10.686 2.834 -16.023 1.00 84.12 101 ILE A C 1
ATOM 827 O O . ILE A 1 101 ? 11.027 2.402 -17.127 1.00 84.12 101 ILE A O 1
ATOM 831 N N . PHE A 1 102 ? 10.395 4.122 -15.830 1.00 71.81 102 PHE A N 1
ATOM 832 C CA . PHE A 1 102 ? 10.482 5.105 -16.910 1.00 71.81 102 PHE A CA 1
ATOM 833 C C . PHE A 1 102 ? 11.921 5.531 -17.189 1.00 71.81 102 PHE A C 1
ATOM 835 O O . PHE A 1 102 ? 12.279 5.670 -18.359 1.00 71.81 102 PHE A O 1
ATOM 842 N N . ASP A 1 103 ? 12.730 5.653 -16.139 1.00 68.88 103 ASP A N 1
ATOM 843 C CA . ASP A 1 103 ? 14.115 6.113 -16.229 1.00 68.88 103 ASP A CA 1
ATOM 844 C C . ASP A 1 103 ? 15.079 5.008 -16.684 1.00 68.88 103 ASP A C 1
ATOM 846 O O . ASP A 1 103 ? 16.064 5.283 -17.362 1.00 68.88 103 ASP A O 1
ATOM 850 N N . LEU A 1 104 ? 14.781 3.739 -16.385 1.00 65.94 104 LEU A N 1
ATOM 851 C CA . LEU A 1 104 ? 15.656 2.603 -16.716 1.00 65.94 104 LEU A CA 1
ATOM 852 C C . LEU A 1 104 ? 15.562 2.132 -18.177 1.00 65.94 104 LEU A C 1
ATOM 854 O O . LEU A 1 104 ? 16.139 1.104 -18.524 1.00 65.94 104 LEU A O 1
ATOM 858 N N . LEU A 1 105 ? 14.818 2.846 -19.032 1.00 62.72 105 LEU A N 1
ATOM 859 C CA . LEU A 1 105 ? 14.638 2.532 -20.457 1.00 62.72 105 LEU A CA 1
ATOM 860 C C 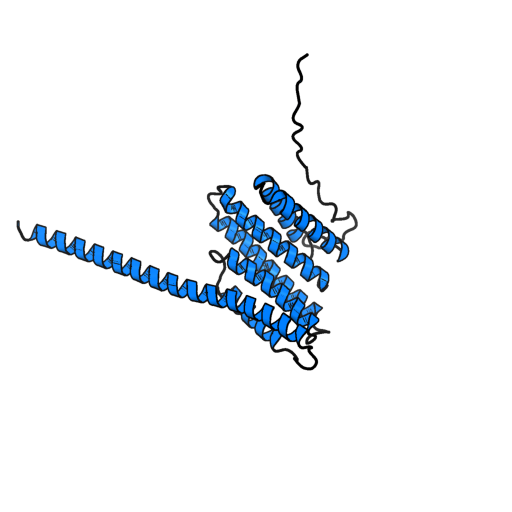. LEU A 1 105 ? 14.266 1.063 -20.742 1.00 62.72 105 LEU A C 1
ATOM 862 O O . LEU A 1 105 ? 14.592 0.537 -21.799 1.00 62.72 105 LEU A O 1
ATOM 866 N N . CYS A 1 106 ? 13.545 0.390 -19.838 1.00 65.31 106 CYS A N 1
ATOM 867 C CA . CYS A 1 106 ? 13.109 -0.982 -20.092 1.00 65.31 106 CYS A CA 1
ATOM 868 C C . CYS A 1 106 ? 12.181 -1.017 -21.316 1.00 65.31 106 CYS A C 1
ATOM 870 O O . CYS A 1 106 ? 11.216 -0.251 -21.361 1.00 65.31 106 CYS A O 1
ATOM 872 N N . ASP A 1 107 ? 12.413 -1.919 -22.270 1.00 69.00 107 ASP A N 1
ATOM 873 C CA . ASP A 1 107 ? 11.522 -2.085 -23.430 1.00 69.00 107 ASP A CA 1
ATOM 874 C C . ASP A 1 107 ? 10.169 -2.701 -23.025 1.00 69.00 107 ASP A C 1
ATOM 876 O O . ASP A 1 107 ? 9.120 -2.368 -23.575 1.00 69.00 107 ASP A O 1
ATOM 880 N N . ASP A 1 108 ? 10.153 -3.532 -21.977 1.00 82.88 108 ASP A N 1
ATOM 881 C CA . ASP A 1 108 ? 8.982 -4.316 -21.563 1.00 82.88 108 ASP A CA 1
ATOM 882 C C . ASP A 1 108 ? 8.231 -3.721 -20.349 1.00 82.88 108 ASP A C 1
ATOM 884 O O . ASP A 1 108 ? 7.743 -4.420 -19.451 1.00 82.88 108 ASP A O 1
ATOM 888 N N . ARG A 1 109 ? 8.134 -2.382 -20.294 1.00 87.38 109 ARG A N 1
ATOM 889 C CA . ARG A 1 109 ? 7.573 -1.620 -19.148 1.00 87.38 109 ARG A CA 1
ATOM 890 C C . ARG A 1 109 ? 6.198 -2.114 -18.724 1.00 87.38 109 ARG A C 1
ATOM 892 O O . ARG A 1 109 ? 5.889 -2.174 -17.533 1.00 87.38 109 ARG A O 1
ATOM 899 N N . ARG A 1 110 ? 5.349 -2.452 -19.698 1.00 89.94 110 ARG A N 1
ATOM 900 C CA . ARG A 1 110 ? 3.988 -2.933 -19.438 1.00 89.94 110 ARG A CA 1
ATOM 901 C C . ARG A 1 110 ? 4.007 -4.272 -18.705 1.00 89.94 110 ARG A C 1
ATOM 903 O O . ARG A 1 110 ? 3.259 -4.428 -17.742 1.00 89.94 110 ARG A O 1
ATOM 910 N N . THR A 1 111 ? 4.861 -5.203 -19.118 1.00 90.81 111 THR A N 1
ATOM 911 C CA . THR A 1 111 ? 4.986 -6.520 -18.485 1.00 90.81 111 THR A CA 1
ATOM 912 C C . THR A 1 111 ? 5.562 -6.405 -17.082 1.00 90.81 111 THR A C 1
ATOM 914 O O . THR A 1 111 ? 5.028 -7.018 -16.157 1.00 90.81 111 THR A O 1
ATOM 917 N N . VAL A 1 112 ? 6.579 -5.562 -16.876 1.00 90.31 112 VAL A N 1
ATOM 918 C CA . VAL A 1 112 ? 7.128 -5.297 -15.535 1.00 90.31 112 VAL A CA 1
ATOM 919 C C . VAL A 1 112 ? 6.051 -4.718 -14.613 1.00 90.31 112 VAL A C 1
ATOM 921 O O . VAL A 1 112 ? 5.809 -5.252 -13.529 1.00 90.31 112 VAL A O 1
ATOM 924 N N . ARG A 1 113 ? 5.317 -3.692 -15.070 1.00 92.81 113 ARG A N 1
ATOM 925 C CA . ARG A 1 113 ? 4.194 -3.117 -14.313 1.00 92.81 113 ARG A CA 1
ATOM 926 C C . ARG A 1 113 ? 3.117 -4.147 -13.997 1.00 92.81 113 ARG A C 1
ATOM 928 O O . ARG A 1 113 ? 2.583 -4.132 -12.891 1.00 92.81 113 ARG A O 1
ATOM 935 N N . LEU A 1 114 ? 2.791 -5.028 -14.942 1.00 94.44 114 LEU A N 1
ATOM 936 C CA . LEU A 1 114 ? 1.808 -6.088 -14.731 1.00 94.44 114 LEU A CA 1
ATOM 937 C C . LEU A 1 114 ? 2.271 -7.072 -13.648 1.00 94.44 114 LEU A C 1
ATOM 939 O O . LEU A 1 114 ? 1.478 -7.410 -12.774 1.00 94.44 114 LEU A O 1
ATOM 943 N N . ARG A 1 115 ? 3.547 -7.478 -13.650 1.00 93.88 115 ARG A N 1
ATOM 944 C CA . ARG A 1 115 ? 4.117 -8.358 -12.612 1.00 93.88 115 ARG A CA 1
ATOM 945 C C . ARG A 1 115 ? 4.071 -7.710 -11.228 1.00 93.88 115 ARG A C 1
ATOM 947 O O . ARG A 1 115 ? 3.662 -8.351 -10.261 1.00 93.88 115 ARG A O 1
ATOM 954 N N . PHE A 1 116 ? 4.439 -6.433 -11.132 1.00 95.31 116 PHE A N 1
ATOM 955 C CA . PHE A 1 116 ? 4.314 -5.667 -9.889 1.00 95.31 116 PHE A CA 1
ATOM 956 C C . PHE A 1 116 ? 2.862 -5.583 -9.422 1.00 95.31 116 PHE A C 1
ATOM 958 O O . PHE A 1 116 ? 2.567 -5.878 -8.265 1.00 95.31 116 PHE A O 1
ATOM 965 N N . TRP A 1 117 ? 1.939 -5.274 -10.333 1.00 96.88 117 TRP A N 1
ATOM 966 C CA . TRP A 1 117 ? 0.517 -5.204 -10.019 1.00 96.88 117 TRP A CA 1
ATOM 967 C C . TRP A 1 117 ? -0.051 -6.541 -9.526 1.00 96.88 117 TRP A C 1
ATOM 969 O O . TRP A 1 117 ? -0.756 -6.576 -8.519 1.00 96.88 117 TRP A O 1
ATOM 979 N N . GLN A 1 118 ? 0.294 -7.656 -10.173 1.00 96.12 118 GLN A N 1
ATOM 980 C CA . GLN A 1 118 ? -0.116 -8.996 -9.737 1.00 96.12 118 GLN A CA 1
ATOM 981 C C . GLN A 1 118 ? 0.336 -9.291 -8.303 1.00 96.12 118 GLN A C 1
ATOM 983 O O . GLN A 1 118 ? -0.437 -9.823 -7.504 1.00 96.12 118 GLN A O 1
ATOM 988 N N . HIS A 1 119 ? 1.560 -8.898 -7.950 1.00 95.25 119 HIS A N 1
ATOM 989 C CA . HIS A 1 119 ? 2.062 -9.066 -6.593 1.00 95.25 119 HIS A CA 1
ATOM 990 C C . HIS A 1 119 ? 1.322 -8.180 -5.576 1.00 95.25 119 HIS A C 1
ATOM 992 O O . HIS A 1 119 ? 0.926 -8.672 -4.518 1.00 95.25 119 HIS A O 1
ATOM 998 N N . ILE A 1 120 ? 1.043 -6.916 -5.915 1.00 97.62 120 ILE A N 1
ATOM 999 C CA . ILE A 1 120 ? 0.231 -6.012 -5.081 1.00 97.62 120 ILE A CA 1
ATOM 1000 C C . ILE A 1 120 ? -1.152 -6.623 -4.806 1.00 97.62 120 ILE A C 1
ATOM 1002 O O . ILE A 1 120 ? -1.602 -6.625 -3.660 1.00 97.62 120 ILE A O 1
ATOM 1006 N N . VAL A 1 121 ? -1.815 -7.185 -5.824 1.00 96.62 121 VAL A N 1
ATOM 1007 C CA . VAL A 1 121 ? -3.143 -7.811 -5.681 1.00 96.62 121 VAL A CA 1
ATOM 1008 C C . VAL A 1 121 ? -3.102 -9.040 -4.767 1.00 96.62 121 VAL A C 1
ATOM 1010 O O . VAL A 1 121 ? -4.007 -9.230 -3.951 1.00 96.62 121 VAL A O 1
ATOM 1013 N N . LEU A 1 122 ? -2.057 -9.868 -4.861 1.00 94.94 122 LEU A N 1
ATOM 1014 C CA . LEU A 1 122 ? -1.874 -11.009 -3.957 1.00 94.94 122 LEU A CA 1
ATOM 1015 C C . LEU A 1 122 ? -1.737 -10.547 -2.502 1.00 94.94 122 LEU A C 1
ATOM 1017 O O . LEU A 1 122 ? -2.414 -11.078 -1.619 1.00 94.94 122 LEU A O 1
ATOM 1021 N N . ILE A 1 123 ? -0.914 -9.525 -2.260 1.00 96.31 123 ILE A N 1
ATOM 1022 C CA . ILE A 1 123 ? -0.715 -8.959 -0.923 1.00 96.31 123 ILE A CA 1
ATOM 1023 C C . ILE A 1 123 ? -2.004 -8.324 -0.396 1.00 96.31 123 ILE A C 1
ATOM 1025 O O . ILE A 1 123 ? -2.362 -8.577 0.753 1.00 96.31 123 ILE A O 1
ATOM 1029 N N . TYR A 1 124 ? -2.736 -7.572 -1.224 1.00 96.56 124 TYR A N 1
ATOM 1030 C CA . TYR A 1 124 ? -4.030 -6.981 -0.865 1.00 96.56 124 TYR A CA 1
ATOM 1031 C C . TYR A 1 124 ? -4.986 -8.018 -0.275 1.00 96.56 124 TYR A C 1
ATOM 1033 O O . TYR A 1 124 ? -5.523 -7.813 0.812 1.00 96.56 124 TYR A O 1
ATOM 1041 N N . ARG A 1 125 ? -5.145 -9.169 -0.939 1.00 94.62 125 ARG A N 1
ATOM 1042 C CA . ARG A 1 125 ? -6.037 -10.242 -0.471 1.00 94.62 125 ARG A CA 1
ATOM 1043 C C . ARG A 1 125 ? -5.614 -10.788 0.893 1.00 94.62 125 ARG A C 1
ATOM 1045 O O . ARG A 1 125 ? -6.458 -10.991 1.766 1.00 94.62 125 ARG A O 1
ATOM 1052 N N . VAL A 1 126 ? -4.312 -11.004 1.097 1.00 95.12 126 VAL A N 1
ATOM 1053 C CA . VAL A 1 126 ? -3.781 -11.494 2.380 1.00 95.12 126 VAL A CA 1
ATOM 1054 C C . VAL A 1 126 ? -3.972 -10.452 3.478 1.00 95.12 126 VAL A C 1
ATOM 1056 O O . VAL A 1 126 ? -4.461 -10.788 4.556 1.00 95.12 126 VAL A O 1
ATOM 1059 N N . VAL A 1 127 ? -3.629 -9.192 3.207 1.00 94.94 127 VAL A N 1
ATOM 1060 C CA . VAL A 1 127 ? -3.780 -8.085 4.154 1.00 94.94 127 VAL A CA 1
ATOM 1061 C C . VAL A 1 127 ? -5.242 -7.891 4.529 1.00 94.94 127 VAL A C 1
ATOM 1063 O O . VAL A 1 127 ? -5.523 -7.771 5.715 1.00 94.94 127 VAL A O 1
ATOM 1066 N N . LEU A 1 128 ? -6.170 -7.920 3.568 1.00 91.88 128 LEU A N 1
ATOM 1067 C CA . LEU A 1 128 ? -7.600 -7.762 3.829 1.00 91.88 128 LEU A CA 1
ATOM 1068 C C . LEU A 1 128 ? -8.155 -8.901 4.695 1.00 91.88 128 LEU A C 1
ATOM 1070 O O . LEU A 1 128 ? -8.904 -8.678 5.645 1.00 91.88 128 LEU A O 1
ATOM 1074 N N . HIS A 1 129 ? -7.749 -10.140 4.421 1.00 92.12 129 HIS A N 1
ATOM 1075 C CA . HIS A 1 129 ? -8.139 -11.270 5.259 1.00 92.12 129 HIS A CA 1
ATOM 1076 C C . HIS A 1 129 ? -7.588 -11.132 6.690 1.00 92.12 129 HIS A C 1
ATOM 1078 O O . HIS A 1 129 ? -8.313 -11.303 7.675 1.00 92.12 129 HIS A O 1
ATOM 1084 N N . LYS A 1 130 ? -6.299 -10.794 6.822 1.00 92.25 130 LYS A N 1
ATOM 1085 C CA . LYS A 1 130 ? -5.638 -10.624 8.123 1.00 92.25 130 LYS A CA 1
ATOM 1086 C C . LYS A 1 130 ? -6.204 -9.432 8.893 1.00 92.25 130 LYS A C 1
ATOM 1088 O O . LYS A 1 130 ? -6.394 -9.564 10.096 1.00 92.25 130 LYS A O 1
ATOM 1093 N N . SER A 1 131 ? -6.501 -8.316 8.230 1.00 89.00 131 SER A N 1
ATOM 1094 C CA . SER A 1 131 ? -7.093 -7.121 8.838 1.00 89.00 131 SER A CA 1
ATOM 1095 C C . SER A 1 131 ? -8.488 -7.413 9.379 1.00 89.00 131 SER A C 1
ATOM 1097 O O . SER A 1 131 ? -8.793 -7.083 10.526 1.00 89.00 131 SER A O 1
ATOM 1099 N N . ASN A 1 132 ? -9.324 -8.101 8.601 1.00 85.38 132 ASN A N 1
ATOM 1100 C CA . ASN A 1 132 ? -10.670 -8.448 9.033 1.00 85.38 132 ASN A CA 1
ATOM 1101 C C . ASN A 1 132 ? -10.666 -9.387 10.244 1.00 85.38 132 ASN A C 1
ATOM 1103 O O . ASN A 1 132 ? -11.470 -9.186 11.151 1.00 85.38 132 ASN A O 1
ATOM 1107 N N . LYS A 1 133 ? -9.694 -10.303 10.337 1.00 86.00 133 LYS A N 1
ATOM 1108 C CA . LYS A 1 133 ? -9.485 -11.129 11.536 1.00 86.00 133 LYS A CA 1
ATOM 1109 C C . LYS A 1 133 ? -8.886 -10.352 12.717 1.00 86.00 133 LYS A C 1
ATOM 1111 O O . LYS A 1 133 ? -9.335 -10.515 13.842 1.00 86.00 133 LYS A O 1
ATOM 1116 N N . ALA A 1 134 ? -7.872 -9.521 12.482 1.00 81.00 134 ALA A N 1
ATOM 1117 C CA . ALA A 1 134 ? -7.157 -8.772 13.523 1.00 81.00 134 ALA A CA 1
ATOM 1118 C C . ALA A 1 134 ? -8.065 -7.809 14.292 1.00 81.00 134 ALA A C 1
ATOM 1120 O O . ALA A 1 134 ? -7.883 -7.574 15.484 1.00 81.00 134 ALA A O 1
ATOM 1121 N N . TRP A 1 135 ? -9.031 -7.239 13.578 1.00 78.00 135 TRP A N 1
ATOM 1122 C CA . TRP A 1 135 ? -9.927 -6.212 14.082 1.00 78.00 135 TRP A CA 1
ATOM 1123 C C . TRP A 1 135 ? -11.354 -6.716 14.302 1.00 78.00 135 TRP A C 1
ATOM 1125 O O . TRP A 1 135 ? -12.241 -5.896 14.517 1.00 78.00 135 TRP A O 1
ATOM 1135 N N . SER A 1 136 ? -11.597 -8.031 14.268 1.00 75.31 136 SER A N 1
ATOM 1136 C CA . SER A 1 136 ? -12.938 -8.585 14.496 1.00 75.31 136 SER A CA 1
ATOM 1137 C C . SER A 1 136 ? -13.440 -8.333 15.921 1.00 75.31 136 SER A C 1
ATOM 1139 O O . SER A 1 136 ? -14.629 -8.140 16.116 1.00 75.31 136 SER A O 1
ATOM 1141 N N . SER A 1 137 ? -12.547 -8.297 16.916 1.00 66.19 137 SER A N 1
ATOM 1142 C CA . SER A 1 137 ? -12.901 -8.078 18.328 1.00 66.19 137 SER A CA 1
ATOM 1143 C C . SER A 1 137 ? -13.107 -6.609 18.708 1.00 66.19 137 SER A C 1
ATOM 1145 O O . SER A 1 137 ? -13.697 -6.330 19.746 1.00 66.19 137 SER A O 1
ATOM 1147 N N . ILE A 1 138 ? -12.626 -5.671 17.886 1.00 65.31 138 ILE A N 1
ATOM 1148 C CA . ILE A 1 138 ? -12.781 -4.219 18.092 1.00 65.31 138 ILE A CA 1
ATOM 1149 C C . ILE A 1 138 ? -13.481 -3.543 16.905 1.00 65.31 138 ILE A C 1
ATOM 1151 O O . ILE A 1 138 ? -13.334 -2.335 16.674 1.00 65.31 138 ILE A O 1
ATOM 1155 N N . SER A 1 139 ? -14.216 -4.345 16.128 1.00 64.75 139 SER A N 1
ATOM 1156 C CA . SER A 1 139 ? -14.988 -3.898 14.976 1.00 64.75 139 SER A CA 1
ATOM 1157 C C . SER A 1 139 ? -16.012 -2.862 15.430 1.00 64.75 139 SER A C 1
ATOM 1159 O O . SER A 1 139 ? -16.824 -3.149 16.304 1.00 64.75 139 SER A O 1
ATOM 1161 N N . GLY A 1 140 ? -15.954 -1.660 14.858 1.00 66.94 140 GLY A N 1
ATOM 1162 C CA . GLY A 1 140 ? -16.851 -0.550 15.198 1.00 66.94 140 GLY A CA 1
ATOM 1163 C C . GLY A 1 140 ? -16.183 0.599 15.955 1.00 66.94 140 GLY A C 1
ATOM 1164 O O . GLY A 1 140 ? -16.715 1.706 15.950 1.00 66.94 140 GLY A O 1
ATOM 1165 N N . THR A 1 141 ? -14.989 0.404 16.532 1.00 81.69 141 THR A N 1
ATOM 1166 C CA . THR A 1 141 ? -14.230 1.539 17.090 1.00 81.69 141 THR A CA 1
ATOM 1167 C C . THR A 1 141 ? -13.743 2.462 15.973 1.00 81.69 141 THR A C 1
ATOM 1169 O O . THR A 1 141 ? -13.276 1.994 14.931 1.00 81.69 141 THR A O 1
ATOM 1172 N N . ALA A 1 142 ? -13.784 3.778 16.205 1.00 83.81 142 ALA A N 1
ATOM 1173 C CA . ALA A 1 142 ? -13.293 4.763 15.243 1.00 83.81 142 ALA A CA 1
ATOM 1174 C C . ALA A 1 142 ? -11.847 4.483 14.811 1.00 83.81 142 ALA A C 1
ATOM 1176 O O . ALA A 1 142 ? -11.544 4.477 13.621 1.00 83.81 142 ALA A O 1
ATOM 1177 N N . LYS A 1 143 ? -10.972 4.148 15.767 1.00 84.81 143 LYS A N 1
ATOM 1178 C CA . LYS A 1 143 ? -9.572 3.795 15.500 1.00 84.81 143 LYS A CA 1
ATOM 1179 C C . LYS A 1 143 ? -9.427 2.573 14.590 1.00 84.81 143 LYS A C 1
ATOM 1181 O O . LYS A 1 143 ? -8.578 2.573 13.702 1.00 84.81 143 LYS A O 1
ATOM 1186 N N . ALA A 1 144 ? -10.221 1.520 14.796 1.00 84.56 144 ALA A N 1
ATOM 1187 C CA . ALA A 1 144 ? -10.174 0.346 13.926 1.00 84.56 144 ALA A CA 1
ATOM 1188 C C . ALA A 1 144 ? -10.681 0.673 12.515 1.00 84.56 144 ALA A C 1
ATOM 1190 O O . ALA A 1 144 ? -10.053 0.257 11.542 1.00 84.56 144 ALA A O 1
ATOM 1191 N N . CYS A 1 145 ? -11.765 1.448 12.400 1.00 88.00 145 CYS A N 1
ATOM 1192 C CA . CYS A 1 145 ? -12.273 1.929 11.114 1.00 88.00 145 CYS A CA 1
ATOM 1193 C C . CYS A 1 145 ? -11.224 2.773 10.380 1.00 88.00 145 CYS A C 1
ATOM 1195 O O . CYS A 1 145 ? -10.896 2.456 9.239 1.00 88.00 145 CYS A O 1
ATOM 1197 N N . ALA A 1 146 ? -10.643 3.773 11.047 1.00 89.00 146 ALA A N 1
ATOM 1198 C CA . ALA A 1 146 ? -9.597 4.625 10.491 1.00 89.00 146 ALA A CA 1
ATOM 1199 C C . ALA A 1 146 ? -8.412 3.791 9.985 1.00 89.00 146 ALA A C 1
ATOM 1201 O O . ALA A 1 146 ? -8.071 3.875 8.812 1.00 89.00 146 ALA A O 1
ATOM 1202 N N . ASN A 1 147 ? -7.866 2.892 10.811 1.00 89.12 147 ASN A N 1
ATOM 1203 C CA . ASN A 1 147 ? -6.741 2.037 10.416 1.00 89.12 147 ASN A CA 1
ATOM 1204 C C . ASN A 1 147 ? -7.046 1.165 9.189 1.00 89.12 147 ASN A C 1
ATOM 1206 O O . ASN A 1 147 ? -6.195 1.020 8.308 1.00 89.12 147 ASN A O 1
ATOM 1210 N N . LYS A 1 148 ? -8.245 0.569 9.122 1.00 91.00 148 LYS A N 1
ATOM 1211 C CA . LYS A 1 148 ? -8.654 -0.236 7.964 1.00 91.00 148 LYS A CA 1
ATOM 1212 C C . LYS A 1 148 ? -8.790 0.627 6.709 1.00 91.00 148 LYS A C 1
ATOM 1214 O O . LYS A 1 148 ? -8.286 0.236 5.659 1.00 91.00 148 LYS A O 1
ATOM 1219 N N . LEU A 1 149 ? -9.417 1.799 6.817 1.00 93.56 149 LEU A N 1
ATOM 1220 C CA . LEU A 1 149 ? -9.561 2.731 5.699 1.00 93.56 149 LEU A CA 1
ATOM 1221 C C . LEU A 1 149 ? -8.210 3.256 5.214 1.00 93.56 149 LEU A C 1
ATOM 1223 O O . LEU A 1 149 ? -8.002 3.331 4.008 1.00 93.56 149 LEU A O 1
ATOM 1227 N N . THR A 1 150 ? -7.256 3.528 6.107 1.00 94.06 150 THR A N 1
ATOM 1228 C CA . THR A 1 150 ? -5.898 3.923 5.709 1.00 94.06 150 THR A CA 1
ATOM 1229 C C . THR A 1 150 ? -5.205 2.825 4.896 1.00 94.06 150 THR A C 1
ATOM 1231 O O . THR A 1 150 ? -4.605 3.113 3.862 1.00 94.06 150 THR A O 1
ATOM 1234 N N . ILE A 1 151 ? -5.339 1.552 5.294 1.00 95.31 151 ILE A N 1
ATOM 1235 C CA . ILE A 1 151 ? -4.829 0.418 4.503 1.00 95.31 151 ILE A CA 1
ATOM 1236 C C . ILE A 1 151 ? -5.465 0.398 3.107 1.00 95.31 151 ILE A C 1
ATOM 1238 O O . ILE A 1 151 ? -4.749 0.285 2.110 1.00 95.31 151 ILE A O 1
ATOM 1242 N N . LEU A 1 152 ? -6.793 0.531 3.015 1.00 96.50 152 LEU A N 1
ATOM 1243 C CA . LEU A 1 152 ? -7.485 0.563 1.723 1.00 96.50 152 LEU A CA 1
ATOM 1244 C C . LEU A 1 152 ? -7.058 1.762 0.872 1.00 96.50 152 LEU A C 1
ATOM 1246 O O . LEU A 1 152 ? -6.840 1.608 -0.328 1.00 96.50 152 LEU A O 1
ATOM 1250 N N . LEU A 1 153 ? -6.857 2.930 1.479 1.00 97.31 153 LEU A N 1
ATOM 1251 C CA . LEU A 1 153 ? -6.387 4.129 0.793 1.00 97.31 153 LEU A CA 1
ATOM 1252 C C . LEU A 1 153 ? -4.995 3.927 0.180 1.00 97.31 153 LEU A C 1
ATOM 125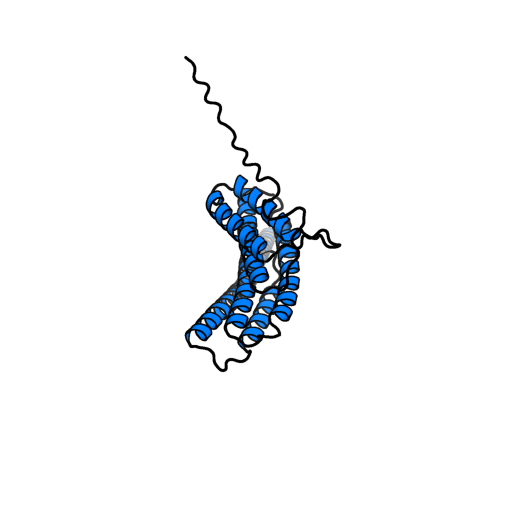4 O O . LEU A 1 153 ? -4.762 4.338 -0.959 1.00 97.31 153 LEU A O 1
ATOM 1258 N N . HIS A 1 154 ? -4.082 3.238 0.869 1.00 97.94 154 HIS A N 1
ATOM 1259 C CA . HIS A 1 154 ? -2.780 2.891 0.295 1.00 97.94 154 HIS A CA 1
ATOM 1260 C C . HIS A 1 154 ? -2.920 2.008 -0.953 1.00 97.94 154 HIS A C 1
ATOM 1262 O O . HIS A 1 154 ? -2.301 2.304 -1.980 1.00 97.94 154 HIS A O 1
ATOM 1268 N N . PHE A 1 155 ? -3.787 0.993 -0.926 1.00 98.12 155 PHE A N 1
ATOM 1269 C CA . PHE A 1 155 ? -4.063 0.168 -2.108 1.00 98.12 155 PHE A CA 1
ATOM 1270 C C . PHE A 1 155 ? -4.769 0.941 -3.229 1.00 98.12 155 PHE A C 1
ATOM 1272 O O . PHE A 1 155 ? -4.418 0.770 -4.397 1.00 98.12 155 PHE A O 1
ATOM 1279 N N . ALA A 1 156 ? -5.702 1.837 -2.902 1.00 97.38 156 ALA A N 1
ATOM 1280 C CA . ALA A 1 156 ? -6.333 2.722 -3.879 1.00 97.38 156 ALA A CA 1
ATOM 1281 C C . ALA A 1 156 ? -5.297 3.649 -4.541 1.00 97.38 156 ALA A C 1
ATOM 1283 O O . ALA A 1 156 ? -5.326 3.859 -5.756 1.00 97.38 156 ALA A O 1
ATOM 1284 N N . SER A 1 157 ? -4.327 4.155 -3.772 1.00 97.19 157 SER A N 1
ATOM 1285 C CA . SER A 1 157 ? -3.237 4.973 -4.312 1.00 97.19 157 SER A CA 1
ATOM 1286 C C . SER A 1 157 ? -2.360 4.183 -5.291 1.00 97.19 157 SER A C 1
ATOM 1288 O O . SER A 1 157 ? -2.099 4.664 -6.393 1.00 97.19 157 SER A O 1
ATOM 1290 N N . LEU A 1 158 ? -2.010 2.932 -4.966 1.00 97.38 158 LEU A N 1
ATOM 1291 C CA . LEU A 1 158 ? -1.294 2.039 -5.882 1.00 97.38 158 LEU A CA 1
ATOM 1292 C C . LEU A 1 158 ? -2.118 1.735 -7.137 1.00 97.38 158 LEU A C 1
ATOM 1294 O O . LEU A 1 158 ? -1.586 1.802 -8.241 1.00 97.38 158 LEU A O 1
ATOM 1298 N N . TYR A 1 159 ? -3.423 1.478 -7.010 1.00 96.38 159 TYR A N 1
ATOM 1299 C CA . TYR A 1 159 ? -4.307 1.322 -8.169 1.00 96.38 159 TYR A CA 1
ATOM 1300 C C . TYR A 1 159 ? -4.244 2.543 -9.098 1.00 96.38 159 TYR A C 1
ATOM 1302 O O . TYR A 1 159 ? -4.163 2.403 -10.318 1.00 96.38 159 TYR A O 1
ATOM 1310 N N . SER A 1 160 ? -4.230 3.751 -8.530 1.00 94.44 160 SER A N 1
ATOM 1311 C CA . SER A 1 160 ? -4.134 4.995 -9.295 1.00 94.44 160 SER A CA 1
ATOM 1312 C C . SER A 1 160 ? -2.841 5.089 -10.119 1.00 94.44 160 SER A C 1
ATOM 1314 O O . SER A 1 160 ? -2.888 5.562 -11.257 1.00 94.44 160 SER A O 1
ATOM 1316 N N . ILE A 1 161 ? -1.722 4.606 -9.568 1.00 94.31 161 ILE A N 1
ATOM 1317 C CA . ILE A 1 161 ? -0.393 4.561 -10.204 1.00 94.31 161 ILE A CA 1
ATOM 1318 C C . ILE A 1 161 ? -0.338 3.465 -11.286 1.00 94.31 161 ILE A C 1
ATOM 1320 O O . ILE A 1 161 ? 0.112 3.671 -12.414 1.00 94.31 161 ILE A O 1
ATOM 1324 N N . TYR A 1 162 ? -0.872 2.283 -10.984 1.00 94.12 162 TYR A N 1
ATOM 1325 C CA . TYR A 1 162 ? -0.839 1.113 -11.867 1.00 94.12 162 TYR A CA 1
ATOM 1326 C C . TYR A 1 162 ? -2.056 1.007 -12.800 1.00 94.12 162 TYR A C 1
ATOM 1328 O O . TYR A 1 162 ? -2.267 -0.029 -13.427 1.00 94.12 162 TYR A O 1
ATOM 1336 N N . LYS A 1 163 ? -2.830 2.086 -12.958 1.00 89.69 163 LYS A N 1
ATOM 1337 C CA . LYS A 1 163 ? -4.124 2.123 -13.665 1.00 89.69 163 LYS A CA 1
ATOM 1338 C C . LYS A 1 163 ? -4.142 1.519 -15.078 1.00 89.69 163 LYS A C 1
ATOM 1340 O O . LYS A 1 163 ? -5.192 1.061 -15.515 1.00 89.69 163 LYS A O 1
ATOM 1345 N N . ASP A 1 164 ? -3.014 1.518 -15.792 1.00 88.44 164 ASP A N 1
ATOM 1346 C CA . ASP A 1 164 ? -2.947 1.026 -17.180 1.00 88.44 164 ASP A CA 1
ATOM 1347 C C . ASP A 1 164 ? -2.831 -0.505 -17.262 1.00 88.44 164 ASP A C 1
ATOM 1349 O O . ASP A 1 164 ? -3.082 -1.097 -18.310 1.00 88.44 164 ASP A O 1
ATOM 1353 N N . VAL A 1 165 ? -2.448 -1.150 -16.157 1.00 92.25 165 VAL A N 1
ATOM 1354 C CA . VAL A 1 165 ? -2.395 -2.616 -16.019 1.00 92.25 165 VAL A CA 1
ATOM 1355 C C . VAL A 1 165 ? -3.401 -3.136 -14.989 1.00 92.25 165 VAL A C 1
ATOM 1357 O O . VAL A 1 165 ? -3.678 -4.332 -14.951 1.00 92.25 165 VAL A O 1
ATOM 1360 N N . ALA A 1 166 ? -3.970 -2.251 -14.170 1.00 92.88 166 ALA A N 1
ATOM 1361 C CA . A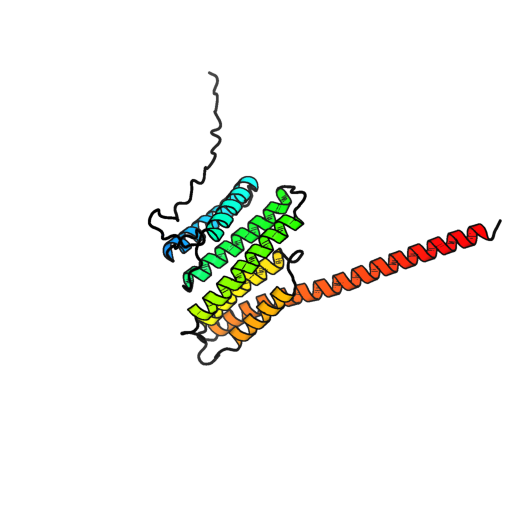LA A 1 166 ? -4.928 -2.603 -13.139 1.00 92.88 166 ALA A CA 1
ATOM 1362 C C . ALA A 1 166 ? -6.357 -2.777 -13.680 1.00 92.88 166 ALA A C 1
ATOM 1364 O O . ALA A 1 166 ? -6.885 -1.963 -14.443 1.00 92.88 166 ALA A O 1
ATOM 1365 N N . HIS A 1 167 ? -7.028 -3.836 -13.224 1.00 90.25 167 HIS A N 1
ATOM 1366 C CA . HIS A 1 167 ? -8.431 -4.091 -13.546 1.00 90.25 167 HIS A CA 1
ATOM 1367 C C . HIS A 1 167 ? -9.360 -3.216 -12.700 1.00 90.25 167 HIS A C 1
ATOM 1369 O O . HIS A 1 167 ? -9.184 -3.108 -11.491 1.00 90.25 167 HIS A O 1
ATOM 1375 N N . SER A 1 168 ? -10.400 -2.641 -13.310 1.00 87.75 168 SER A N 1
ATOM 1376 C CA . SER A 1 168 ? -11.348 -1.757 -12.606 1.00 87.75 168 SER A CA 1
ATOM 1377 C C . SER A 1 168 ? -12.177 -2.461 -11.544 1.00 87.75 168 SER A C 1
ATOM 1379 O O . SER A 1 168 ? -12.619 -1.807 -10.609 1.00 87.75 168 SER A O 1
ATOM 1381 N N . ALA A 1 169 ? -12.378 -3.775 -11.676 1.00 91.06 169 ALA A N 1
ATOM 1382 C CA . ALA A 1 169 ? -13.054 -4.565 -10.652 1.00 91.06 169 ALA A CA 1
ATOM 1383 C C . ALA A 1 169 ? -12.369 -4.402 -9.284 1.00 91.06 169 ALA A C 1
ATOM 1385 O O . ALA A 1 169 ? -13.050 -4.280 -8.276 1.00 91.06 169 ALA A O 1
ATOM 1386 N N . PHE A 1 170 ? -11.037 -4.259 -9.264 1.00 94.44 170 PHE A N 1
ATOM 1387 C CA . PHE A 1 170 ? -10.279 -4.056 -8.031 1.00 94.44 170 PHE A CA 1
ATOM 1388 C C . PHE A 1 170 ? -10.710 -2.798 -7.267 1.00 94.44 170 PHE A C 1
ATOM 1390 O O . PHE A 1 170 ? -10.937 -2.857 -6.065 1.00 94.44 170 PHE A O 1
ATOM 1397 N N . ILE A 1 171 ? -10.817 -1.646 -7.943 1.00 94.25 171 ILE A N 1
ATOM 1398 C CA . ILE A 1 171 ? -11.157 -0.391 -7.257 1.00 94.25 171 ILE A CA 1
ATOM 1399 C C . ILE A 1 171 ? -12.634 -0.341 -6.851 1.00 94.25 171 ILE A C 1
ATOM 1401 O O . ILE A 1 171 ? -12.955 0.303 -5.856 1.00 94.25 171 ILE A O 1
ATOM 1405 N N . ALA A 1 172 ? -13.511 -1.031 -7.588 1.00 93.00 172 ALA A N 1
ATOM 1406 C CA . ALA A 1 172 ? -14.909 -1.208 -7.210 1.00 93.00 172 ALA A CA 1
ATOM 1407 C C . ALA A 1 172 ? -15.021 -2.044 -5.924 1.00 93.00 172 ALA A C 1
ATOM 1409 O O . ALA A 1 172 ? -15.531 -1.547 -4.929 1.00 93.00 172 ALA A O 1
ATOM 1410 N N . GLU A 1 173 ? -14.421 -3.240 -5.897 1.00 94.44 173 GLU A N 1
ATOM 1411 C CA . GLU A 1 173 ? -14.395 -4.112 -4.710 1.00 94.44 173 GLU A CA 1
ATOM 1412 C C . GLU A 1 173 ? -13.785 -3.416 -3.484 1.00 94.44 173 GLU A C 1
ATOM 1414 O O . GLU A 1 173 ? -14.292 -3.540 -2.368 1.00 94.44 17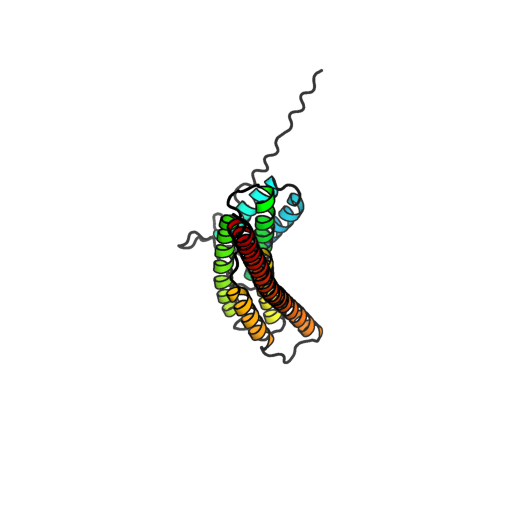3 GLU A O 1
ATOM 1419 N N . LEU A 1 174 ? -12.700 -2.661 -3.688 1.00 95.69 174 LEU A N 1
ATOM 1420 C CA . LEU A 1 174 ? -12.041 -1.895 -2.632 1.00 95.69 174 LEU A CA 1
ATOM 1421 C C . LEU A 1 174 ? -12.948 -0.791 -2.082 1.00 95.69 174 LEU A C 1
ATOM 1423 O O . LEU A 1 174 ? -12.978 -0.579 -0.871 1.00 95.69 174 LEU A O 1
ATOM 1427 N N . THR A 1 175 ? -13.674 -0.099 -2.960 1.00 95.19 175 THR A N 1
ATOM 1428 C CA . THR A 1 175 ? -14.615 0.961 -2.584 1.00 95.19 175 THR A CA 1
ATOM 1429 C C . THR A 1 175 ? -15.799 0.385 -1.811 1.00 95.19 175 THR A C 1
ATOM 1431 O O . THR A 1 175 ? -16.109 0.887 -0.734 1.00 95.19 175 THR A O 1
ATOM 1434 N N . ASP A 1 176 ? -16.371 -0.726 -2.278 1.00 93.88 176 ASP A N 1
ATOM 1435 C CA . ASP A 1 176 ? -17.454 -1.423 -1.578 1.00 93.88 176 ASP A CA 1
ATOM 1436 C C . ASP A 1 176 ? -17.020 -1.880 -0.174 1.00 93.88 176 ASP A C 1
ATOM 1438 O O . ASP A 1 176 ? -17.786 -1.809 0.787 1.00 93.88 176 ASP A O 1
ATOM 1442 N N . GLU A 1 177 ? -15.777 -2.351 -0.025 1.00 92.94 177 GLU A N 1
ATOM 1443 C CA . GLU A 1 177 ? -15.220 -2.698 1.287 1.00 92.94 177 GLU A CA 1
ATOM 1444 C C . GLU A 1 177 ? -15.031 -1.463 2.179 1.00 92.94 177 GLU A C 1
ATOM 1446 O O . GLU A 1 177 ? -15.315 -1.527 3.377 1.00 92.94 177 GLU A O 1
ATOM 1451 N N . ALA A 1 178 ? -14.589 -0.334 1.619 1.00 93.44 178 ALA A N 1
ATOM 1452 C CA . ALA A 1 178 ? -14.455 0.919 2.359 1.00 93.44 178 ALA A CA 1
ATOM 1453 C C . ALA A 1 178 ? -15.813 1.410 2.887 1.00 93.44 178 ALA A C 1
ATOM 1455 O O . ALA A 1 178 ? -15.917 1.768 4.063 1.00 93.44 178 ALA A O 1
ATOM 1456 N N . ASP A 1 179 ? -16.859 1.333 2.062 1.00 92.31 179 ASP A N 1
ATOM 1457 C CA . ASP A 1 179 ? -18.229 1.670 2.454 1.00 92.31 179 ASP A CA 1
ATOM 1458 C C . ASP A 1 179 ? -18.721 0.753 3.582 1.00 92.31 179 ASP A C 1
ATOM 1460 O O . ASP A 1 179 ? -19.202 1.234 4.611 1.00 92.31 179 ASP A O 1
ATOM 1464 N N . ARG A 1 180 ? -18.498 -0.567 3.472 1.00 89.50 180 ARG A N 1
ATOM 1465 C CA . ARG A 1 180 ? -18.823 -1.524 4.548 1.00 89.50 180 ARG A CA 1
ATOM 1466 C C . ARG A 1 180 ? -18.133 -1.180 5.870 1.00 89.50 180 ARG A C 1
ATOM 1468 O O . ARG A 1 180 ? -18.758 -1.267 6.927 1.00 89.50 180 ARG A O 1
ATOM 1475 N N . ILE A 1 181 ? -16.861 -0.779 5.833 1.00 88.31 181 ILE A N 1
ATOM 1476 C CA . ILE A 1 181 ? -16.108 -0.379 7.034 1.00 88.31 181 ILE A CA 1
ATOM 1477 C C . ILE A 1 181 ? -16.676 0.909 7.647 1.00 88.31 181 ILE A C 1
ATOM 1479 O O . ILE A 1 181 ? -16.758 1.019 8.875 1.00 88.31 181 ILE A O 1
ATOM 1483 N N . ALA A 1 182 ? -17.059 1.880 6.816 1.00 84.75 182 ALA A N 1
ATOM 1484 C CA . ALA A 1 182 ? -17.569 3.175 7.262 1.00 84.75 182 ALA A CA 1
ATOM 1485 C C . ALA A 1 182 ? -18.998 3.100 7.834 1.00 84.75 182 ALA A C 1
ATOM 1487 O O . ALA A 1 182 ? -19.306 3.815 8.797 1.00 84.75 182 ALA A O 1
ATOM 1488 N N . CYS A 1 183 ? -19.839 2.213 7.287 1.00 78.62 183 CYS A N 1
ATOM 1489 C CA . CYS A 1 183 ? -21.214 1.959 7.732 1.00 78.62 183 CYS A CA 1
ATOM 1490 C C . CYS A 1 183 ? -21.322 1.207 9.071 1.00 78.62 183 CYS A C 1
ATOM 1492 O O . CYS A 1 183 ? -22.410 1.151 9.641 1.00 78.62 183 CYS A O 1
ATOM 1494 N N . GLY A 1 184 ? -20.228 0.637 9.594 1.00 68.62 184 GLY A N 1
ATOM 1495 C CA . GLY A 1 184 ? -20.208 0.042 10.936 1.00 68.62 184 GLY A CA 1
ATOM 1496 C C . GLY A 1 184 ? -20.545 1.056 12.041 1.00 68.62 184 GLY A C 1
ATOM 1497 O O . GLY A 1 184 ? -20.477 2.264 11.813 1.00 68.62 184 GLY A O 1
ATOM 1498 N N . THR A 1 185 ? -20.875 0.568 13.244 1.00 59.03 185 THR A N 1
ATOM 1499 C CA . THR A 1 185 ? -21.435 1.344 14.370 1.00 59.03 185 THR A CA 1
ATOM 1500 C C . THR A 1 185 ? -20.799 2.733 14.513 1.00 59.03 185 THR A C 1
ATOM 1502 O O . THR A 1 185 ? -19.599 2.869 14.765 1.00 59.03 185 THR A O 1
ATOM 1505 N N . GLN A 1 186 ? -21.605 3.774 14.283 1.00 66.56 186 GLN A N 1
ATOM 1506 C CA . GLN A 1 186 ? -21.190 5.181 14.367 1.00 66.56 186 GLN A CA 1
ATOM 1507 C C . GLN A 1 186 ? -21.438 5.799 15.747 1.00 66.56 186 GLN A C 1
ATOM 1509 O O . GLN A 1 186 ? -20.985 6.913 16.021 1.00 66.56 186 GLN A O 1
ATOM 1514 N N . GLU A 1 187 ? -22.148 5.071 16.609 1.00 60.28 187 GLU A N 1
ATOM 1515 C CA . GLU A 1 187 ? -22.436 5.475 17.977 1.00 60.28 187 GLU A CA 1
ATOM 1516 C C . GLU A 1 187 ? -21.117 5.692 18.732 1.00 60.28 187 GLU A C 1
ATOM 1518 O O . GLU A 1 187 ? -20.186 4.892 18.640 1.00 60.28 187 GLU A O 1
ATOM 1523 N N . ASN A 1 188 ? -21.028 6.807 19.459 1.00 69.06 188 ASN A N 1
ATOM 1524 C CA . ASN A 1 188 ? -19.894 7.196 20.310 1.00 69.06 188 ASN A CA 1
ATOM 1525 C C . ASN A 1 188 ? -18.615 7.701 19.615 1.00 69.06 188 ASN A C 1
ATOM 1527 O O . ASN A 1 188 ? -17.604 7.876 20.292 1.00 69.06 188 ASN A O 1
ATOM 1531 N N . ARG A 1 189 ? -18.625 8.002 18.307 1.00 82.38 189 ARG A N 1
ATOM 1532 C CA . ARG A 1 189 ? -17.471 8.675 17.671 1.00 82.38 189 ARG A CA 1
ATOM 1533 C C . ARG A 1 189 ? -17.408 10.156 18.052 1.00 82.38 189 ARG A C 1
ATOM 1535 O O . ARG A 1 189 ? -18.432 10.843 18.104 1.00 82.38 189 ARG A O 1
ATOM 1542 N N . THR A 1 190 ? -16.211 10.684 18.254 1.00 88.25 190 THR A N 1
ATOM 1543 C CA . THR A 1 190 ? -15.977 12.130 18.371 1.00 88.25 190 THR A CA 1
ATOM 1544 C C . THR A 1 190 ? -16.108 12.820 17.001 1.00 88.25 190 THR A C 1
ATOM 1546 O O . THR A 1 190 ? -16.026 12.158 15.962 1.00 88.25 190 THR A O 1
ATOM 1549 N N . PRO A 1 191 ? -16.308 14.153 16.946 1.00 89.25 191 PRO A N 1
ATOM 1550 C CA . PRO A 1 191 ? -16.305 14.889 15.679 1.00 89.25 191 PRO A CA 1
ATOM 1551 C C . PRO A 1 191 ? -15.016 14.699 14.867 1.00 89.25 191 PRO A C 1
ATOM 1553 O O . PRO A 1 191 ? -15.094 14.473 13.665 1.00 89.25 191 PRO A O 1
ATOM 1556 N N . SER A 1 192 ? -13.855 14.714 15.529 1.00 90.19 192 SER A N 1
ATOM 1557 C CA . SER A 1 192 ? -12.546 14.521 14.887 1.00 90.19 192 SER A CA 1
ATOM 1558 C C . SER A 1 192 ? -12.411 13.130 14.255 1.00 90.19 192 SER A C 1
ATOM 1560 O O . SER A 1 192 ? -12.012 12.993 13.103 1.00 90.19 192 SER A O 1
ATOM 1562 N N . GLU A 1 193 ? -12.840 12.084 14.964 1.00 89.69 193 GLU A N 1
ATOM 1563 C CA . GLU A 1 193 ? -12.829 10.715 14.439 1.00 89.69 193 GLU A CA 1
ATOM 1564 C C . GLU A 1 193 ? -13.766 10.527 13.242 1.00 89.69 193 GLU A C 1
ATOM 1566 O O . GLU A 1 193 ? -13.437 9.798 12.304 1.00 89.69 193 GLU A O 1
ATOM 1571 N N . ARG A 1 194 ? -14.943 11.168 13.263 1.00 89.00 194 ARG A N 1
ATOM 1572 C CA . ARG A 1 194 ? -15.855 11.160 12.112 1.00 89.00 194 ARG A CA 1
ATOM 1573 C C . ARG A 1 194 ? -15.218 11.827 10.902 1.00 89.00 194 ARG A C 1
ATOM 1575 O O . ARG A 1 194 ? -15.323 11.285 9.806 1.00 89.00 194 ARG A O 1
ATOM 1582 N N . GLU A 1 195 ? -14.557 12.957 11.116 1.00 91.31 195 GLU A N 1
ATOM 1583 C CA . GLU A 1 195 ? -13.913 13.713 10.050 1.00 91.31 195 GLU A CA 1
ATOM 1584 C C . GLU A 1 195 ? -12.766 12.930 9.410 1.00 91.31 195 GLU A C 1
ATOM 1586 O O . GLU A 1 195 ? -12.760 12.737 8.198 1.00 91.31 195 GLU A O 1
ATOM 1591 N N . GLN A 1 196 ? -11.876 12.350 10.215 1.00 90.81 196 GLN A N 1
ATOM 1592 C CA . GLN A 1 196 ? -10.782 11.522 9.706 1.00 90.81 196 GLN A CA 1
ATOM 1593 C C . GLN A 1 196 ? -11.287 10.332 8.867 1.00 90.81 196 GLN A C 1
ATOM 1595 O O . GLN A 1 196 ? -10.745 10.020 7.806 1.00 90.81 196 GLN A O 1
ATOM 1600 N N . ILE A 1 197 ? -12.342 9.649 9.329 1.00 91.56 197 ILE A N 1
ATOM 1601 C CA . ILE A 1 197 ? -12.961 8.538 8.589 1.00 91.56 197 ILE A CA 1
ATOM 1602 C C . ILE A 1 197 ? -13.557 9.030 7.264 1.00 91.56 197 ILE A C 1
ATOM 1604 O O . ILE A 1 197 ? -13.389 8.364 6.239 1.00 91.56 197 ILE A O 1
ATOM 1608 N N . ARG A 1 198 ? -14.231 10.188 7.281 1.00 92.56 198 ARG A N 1
ATOM 1609 C CA . ARG A 1 198 ? -14.815 10.821 6.093 1.00 92.56 198 ARG A CA 1
ATOM 1610 C C . ARG A 1 198 ? -13.737 11.151 5.063 1.00 92.56 198 ARG A C 1
ATOM 1612 O O . ARG A 1 198 ? -13.890 10.768 3.909 1.00 92.56 198 ARG A O 1
ATOM 1619 N N . GLU A 1 199 ? -12.635 11.772 5.476 1.00 94.94 199 GLU A N 1
ATOM 1620 C CA . GLU A 1 199 ? -11.518 12.129 4.593 1.00 94.94 199 GLU A CA 1
ATOM 1621 C C . GLU A 1 199 ? -10.923 10.906 3.882 1.00 94.94 199 GLU A C 1
ATOM 1623 O O . GLU A 1 199 ? -10.718 10.926 2.665 1.00 94.94 199 GLU A O 1
ATOM 1628 N N . TYR A 1 200 ? -10.684 9.807 4.610 1.00 95.38 200 TYR A N 1
ATOM 1629 C CA . TYR A 1 200 ? -10.169 8.581 3.995 1.00 95.38 200 TYR A CA 1
ATOM 1630 C C . TYR A 1 200 ? -11.156 7.968 3.002 1.00 95.38 200 TYR A C 1
ATOM 1632 O O . TYR A 1 200 ? -10.747 7.546 1.916 1.00 95.38 200 TYR A O 1
ATOM 1640 N N . LEU A 1 201 ? -12.445 7.929 3.350 1.00 94.44 201 LEU A N 1
ATOM 1641 C CA . LEU A 1 201 ? -13.480 7.391 2.472 1.00 94.44 201 LEU A CA 1
ATOM 1642 C C . LEU A 1 201 ? -13.626 8.234 1.198 1.00 94.44 201 LEU A C 1
ATOM 1644 O O . LEU A 1 201 ? -13.635 7.697 0.090 1.00 94.44 201 LEU A O 1
ATOM 1648 N N . GLU A 1 202 ? -13.654 9.558 1.339 1.00 95.56 202 GLU A N 1
ATOM 1649 C CA . GLU A 1 202 ? -13.740 10.486 0.214 1.00 95.56 202 GLU A CA 1
ATOM 1650 C C . GLU A 1 202 ? -12.531 10.391 -0.710 1.00 95.56 202 GLU A C 1
ATOM 1652 O O . GLU A 1 202 ? -12.695 10.410 -1.931 1.00 95.56 202 GLU A O 1
ATOM 1657 N N . ALA A 1 203 ? -11.325 10.226 -0.163 1.00 96.69 203 ALA A N 1
ATOM 1658 C CA . ALA A 1 203 ? -10.125 10.021 -0.965 1.00 96.69 203 ALA A CA 1
ATOM 1659 C C . ALA A 1 203 ? -10.208 8.727 -1.800 1.00 96.69 203 ALA A C 1
ATOM 1661 O O . ALA A 1 203 ? -9.882 8.738 -2.992 1.00 96.69 203 ALA A O 1
ATOM 1662 N N . ILE A 1 204 ? -10.701 7.627 -1.216 1.00 96.56 204 ILE A N 1
ATOM 1663 C CA . ILE A 1 204 ? -10.932 6.361 -1.932 1.00 96.56 204 ILE A CA 1
ATOM 1664 C C . ILE A 1 204 ? -11.975 6.556 -3.042 1.00 96.56 204 ILE A C 1
ATOM 1666 O O . ILE A 1 204 ? -11.720 6.219 -4.205 1.00 96.56 204 ILE A O 1
ATOM 1670 N N . HIS A 1 205 ? -13.119 7.167 -2.721 1.00 95.69 205 HIS A N 1
ATOM 1671 C CA . HIS A 1 205 ? -14.176 7.460 -3.693 1.00 95.69 205 HIS A CA 1
ATOM 1672 C C . HIS A 1 205 ? -13.702 8.379 -4.816 1.00 95.69 205 HIS A C 1
ATOM 1674 O O . HIS A 1 205 ? -14.094 8.198 -5.969 1.00 95.69 205 HIS A O 1
ATOM 1680 N N . MET A 1 206 ? -12.856 9.361 -4.512 1.00 95.38 206 MET A N 1
ATOM 1681 C CA . MET A 1 206 ? -12.288 10.264 -5.508 1.00 95.38 206 MET A CA 1
ATOM 1682 C C . MET A 1 206 ? -11.419 9.495 -6.507 1.00 95.38 206 MET A C 1
ATOM 1684 O O . MET A 1 206 ? -11.572 9.670 -7.718 1.00 95.38 206 MET A O 1
ATOM 1688 N N . ILE A 1 207 ? -10.561 8.588 -6.025 1.00 93.94 207 ILE A N 1
ATOM 1689 C CA . ILE A 1 207 ? -9.746 7.722 -6.890 1.00 93.94 207 ILE A CA 1
ATOM 1690 C C . ILE A 1 207 ? -10.643 6.862 -7.790 1.00 93.94 207 ILE A C 1
ATOM 1692 O O . ILE A 1 207 ? -10.404 6.789 -8.999 1.00 93.94 207 ILE A O 1
ATOM 1696 N N . TYR A 1 208 ? -11.699 6.259 -7.237 1.00 92.75 208 TYR A N 1
ATOM 1697 C CA . TYR A 1 208 ? -12.681 5.494 -8.008 1.00 92.75 208 TYR A CA 1
ATOM 1698 C C . TYR A 1 208 ? -13.337 6.352 -9.106 1.00 92.75 208 TYR A C 1
ATOM 1700 O O . TYR A 1 208 ? -13.260 6.023 -10.296 1.00 92.75 208 TYR A O 1
ATOM 1708 N N . LYS A 1 209 ? -13.902 7.509 -8.735 1.00 89.88 209 LYS A N 1
ATOM 1709 C CA . LYS A 1 209 ? -14.602 8.429 -9.648 1.00 89.88 209 LYS A CA 1
ATOM 1710 C C . LYS A 1 209 ? -13.707 8.909 -10.787 1.00 89.88 209 LYS A C 1
ATOM 1712 O O . LYS A 1 209 ? -14.090 8.784 -11.951 1.00 89.88 209 LYS A O 1
ATOM 1717 N N . LEU A 1 210 ? -12.506 9.407 -10.482 1.00 85.75 210 LEU A N 1
ATOM 1718 C CA . LEU A 1 210 ? -11.572 9.918 -11.493 1.00 85.75 210 LEU A CA 1
ATOM 1719 C C . LEU A 1 210 ? -11.235 8.856 -12.545 1.00 85.75 210 LEU A C 1
ATOM 1721 O O . LEU A 1 210 ? -11.099 9.167 -13.730 1.00 85.75 210 LEU A O 1
ATOM 1725 N N . ARG A 1 211 ? -11.143 7.588 -12.140 1.00 77.06 211 ARG A N 1
ATOM 1726 C CA . ARG A 1 211 ? -10.787 6.488 -13.043 1.00 77.06 211 ARG A CA 1
ATOM 1727 C C . ARG A 1 211 ? -11.983 5.960 -13.836 1.00 77.06 211 ARG A C 1
ATOM 1729 O O . ARG A 1 211 ? -11.802 5.585 -14.995 1.00 77.06 211 ARG A O 1
ATOM 1736 N N . HIS A 1 212 ? -13.198 6.027 -13.294 1.00 71.38 212 HIS A N 1
ATOM 1737 C CA . HIS A 1 212 ? -14.421 5.761 -14.061 1.00 71.38 212 HIS A CA 1
ATOM 1738 C C . HIS A 1 212 ? -14.722 6.856 -15.097 1.00 71.38 212 HIS A C 1
ATOM 1740 O O . HIS A 1 212 ? -15.061 6.541 -16.240 1.00 71.38 212 HIS A O 1
ATOM 1746 N N . VAL A 1 213 ? -14.535 8.132 -14.745 1.00 64.69 213 VAL A N 1
ATOM 1747 C CA . VAL A 1 213 ? -14.707 9.263 -15.675 1.00 64.69 213 VAL A CA 1
ATOM 1748 C C . VAL A 1 213 ? -13.662 9.221 -16.793 1.00 64.69 213 VAL A C 1
ATOM 1750 O O . VAL A 1 213 ? -14.009 9.394 -17.962 1.00 64.69 213 VAL A O 1
ATOM 1753 N N . GLN A 1 214 ? -12.398 8.925 -16.468 1.00 59.53 214 GLN A N 1
ATOM 1754 C CA . GLN A 1 214 ? -11.330 8.826 -17.466 1.00 59.53 214 GLN A CA 1
ATOM 1755 C C . GLN A 1 214 ? -11.585 7.704 -18.483 1.00 59.53 214 GLN A C 1
ATOM 1757 O O . GLN A 1 214 ? -11.371 7.923 -19.671 1.00 59.53 214 GLN A O 1
ATOM 1762 N N . ARG A 1 215 ? -12.114 6.547 -18.055 1.00 59.31 215 ARG A N 1
ATOM 1763 C CA . ARG A 1 215 ? -12.476 5.457 -18.979 1.00 59.31 215 ARG A CA 1
ATOM 1764 C C . ARG A 1 215 ? -13.609 5.823 -19.930 1.00 59.31 215 ARG A C 1
ATOM 1766 O O . ARG A 1 215 ? -13.517 5.511 -21.115 1.00 59.31 215 ARG A O 1
ATOM 1773 N N . ARG A 1 216 ? -14.653 6.499 -19.435 1.00 59.22 216 ARG A N 1
ATOM 1774 C CA . ARG A 1 216 ? -15.749 6.981 -20.293 1.00 59.22 216 ARG A CA 1
ATOM 1775 C C . ARG A 1 216 ? -15.230 7.960 -21.347 1.00 59.22 216 ARG A C 1
ATOM 1777 O O . ARG A 1 216 ? -15.560 7.809 -22.514 1.00 59.22 216 ARG A O 1
ATOM 1784 N N . ARG A 1 217 ? -14.356 8.898 -20.963 1.00 57.81 217 ARG A N 1
ATOM 1785 C CA . ARG A 1 217 ? -13.735 9.844 -21.907 1.00 57.81 217 ARG A CA 1
ATOM 1786 C C . ARG A 1 217 ? -12.829 9.163 -22.932 1.00 57.81 217 ARG A C 1
ATOM 1788 O O . ARG A 1 217 ? -12.939 9.477 -24.105 1.00 57.81 217 ARG A O 1
ATOM 1795 N N . SER A 1 218 ? -11.989 8.210 -22.523 1.00 57.47 218 SER A N 1
ATOM 1796 C CA . SER A 1 218 ? -11.126 7.480 -23.465 1.00 57.47 218 SER A CA 1
ATOM 1797 C C . SER A 1 218 ? -11.908 6.583 -24.425 1.00 57.47 218 SER A C 1
ATOM 1799 O O . SER A 1 218 ? -11.462 6.357 -25.541 1.00 57.47 218 SER A O 1
ATOM 1801 N N . PHE A 1 219 ? -13.057 6.051 -23.995 1.00 52.66 219 PHE A N 1
ATOM 1802 C CA . PHE A 1 219 ? -13.937 5.267 -24.861 1.00 52.66 219 PHE A CA 1
ATOM 1803 C C . PHE A 1 219 ? -14.625 6.159 -25.902 1.00 52.66 219 PHE A C 1
ATOM 1805 O O . PHE A 1 219 ? -14.644 5.809 -27.074 1.00 52.66 219 PHE A O 1
ATOM 1812 N N . LEU A 1 220 ? -15.110 7.334 -25.485 1.00 56.94 220 LEU A N 1
ATOM 1813 C CA . LEU A 1 220 ? -15.689 8.327 -26.393 1.00 56.94 220 LEU A CA 1
ATOM 1814 C C . LEU A 1 220 ? -14.651 8.867 -27.389 1.00 56.94 220 LEU A C 1
ATOM 1816 O O . LEU A 1 220 ? -14.918 8.875 -28.579 1.00 56.94 220 LEU A O 1
ATOM 1820 N N . GLN A 1 221 ? -13.438 9.201 -26.932 1.00 51.91 221 GLN A N 1
ATOM 1821 C CA . GLN A 1 221 ? -12.356 9.649 -27.821 1.00 51.91 221 GLN A CA 1
ATOM 1822 C C . GLN A 1 221 ? -11.924 8.580 -28.829 1.00 51.91 221 GLN A C 1
ATOM 1824 O O . GLN A 1 221 ? -11.626 8.909 -29.968 1.00 51.91 221 GLN A O 1
ATOM 1829 N N . ARG A 1 222 ? -11.903 7.301 -28.433 1.00 50.22 222 ARG A N 1
ATOM 1830 C CA . ARG A 1 222 ? -11.579 6.206 -29.357 1.00 50.22 222 ARG A CA 1
ATOM 1831 C C . ARG A 1 222 ? -12.687 5.997 -30.396 1.00 50.22 222 ARG A C 1
ATOM 1833 O O . ARG A 1 222 ? -12.376 5.731 -31.547 1.00 50.22 222 ARG A O 1
ATOM 1840 N N . GLY A 1 223 ? -13.950 6.179 -30.000 1.00 54.22 223 GLY A N 1
ATOM 1841 C CA . GLY A 1 223 ? -15.083 6.215 -30.925 1.00 54.22 223 GLY A CA 1
ATOM 1842 C C . GLY A 1 223 ? -14.972 7.359 -31.933 1.00 54.22 223 GLY A C 1
ATOM 1843 O O . GLY A 1 223 ? -15.106 7.111 -33.121 1.00 54.22 223 GLY A O 1
ATOM 1844 N N . ASP A 1 224 ? -14.639 8.571 -31.481 1.00 54.16 224 ASP A N 1
ATOM 1845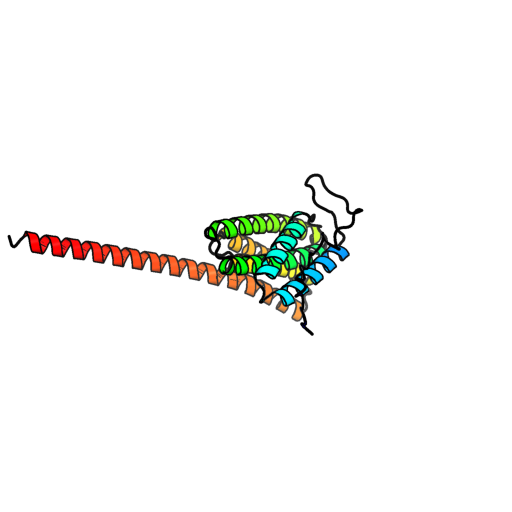 C CA . ASP A 1 224 ? -14.464 9.736 -32.360 1.00 54.16 224 ASP A CA 1
ATOM 1846 C C . ASP A 1 224 ? -13.272 9.573 -33.329 1.00 54.16 224 ASP A C 1
ATOM 1848 O O . ASP A 1 224 ? -13.359 9.972 -34.489 1.00 54.16 224 ASP A O 1
ATOM 1852 N N . GLU A 1 225 ? -12.159 8.967 -32.896 1.00 53.34 225 GLU A N 1
ATOM 1853 C CA . GLU A 1 225 ? -10.999 8.689 -33.763 1.00 53.34 225 GLU A CA 1
ATOM 1854 C C . GLU A 1 225 ? -11.290 7.628 -34.835 1.00 53.34 225 GLU A C 1
ATOM 1856 O O . GLU A 1 225 ? -10.828 7.763 -35.975 1.00 53.34 225 GLU A O 1
ATOM 1861 N N . ASP A 1 226 ? -12.057 6.591 -34.492 1.00 55.19 226 ASP A N 1
ATOM 1862 C CA . ASP A 1 226 ? -12.491 5.566 -35.444 1.00 55.19 226 ASP A CA 1
ATOM 1863 C C . ASP A 1 226 ? -13.510 6.147 -36.447 1.00 55.19 226 ASP A C 1
ATOM 1865 O O . ASP A 1 226 ? -13.370 5.914 -37.650 1.00 55.19 226 ASP A O 1
ATOM 1869 N N . ASP A 1 227 ? -14.426 7.016 -35.999 1.00 55.44 227 ASP A N 1
ATOM 1870 C CA . ASP A 1 227 ? -15.389 7.738 -36.850 1.00 55.44 227 ASP A CA 1
ATOM 1871 C C . ASP A 1 227 ? -14.685 8.704 -37.826 1.00 55.44 227 ASP A C 1
ATOM 1873 O O . ASP A 1 227 ? -15.035 8.804 -39.006 1.00 55.44 227 ASP A O 1
ATOM 1877 N N . VAL A 1 228 ? -13.635 9.399 -37.370 1.00 59.81 228 VAL A N 1
ATOM 1878 C CA . VAL A 1 228 ? -12.807 10.276 -38.218 1.00 59.81 228 VAL A CA 1
ATOM 1879 C C . VAL A 1 228 ? -12.004 9.462 -39.236 1.00 59.81 228 VAL A C 1
ATOM 1881 O O . VAL A 1 228 ? -11.902 9.873 -40.398 1.00 59.81 228 VAL A O 1
ATOM 1884 N N . ARG A 1 229 ? -11.469 8.295 -38.849 1.00 60.28 229 ARG A N 1
ATOM 1885 C CA . ARG A 1 229 ? -10.777 7.363 -39.761 1.00 60.28 229 ARG A CA 1
ATOM 1886 C C . ARG A 1 229 ? -11.705 6.761 -40.810 1.00 60.28 229 ARG A C 1
ATOM 1888 O O . ARG A 1 229 ? -11.291 6.578 -41.955 1.00 60.28 229 ARG A O 1
ATOM 1895 N N . GLU A 1 230 ? -12.939 6.446 -40.442 1.00 56.88 230 GLU A N 1
ATOM 1896 C CA . GLU A 1 230 ? -13.929 5.886 -41.359 1.00 56.88 230 GLU A CA 1
ATOM 1897 C C . GLU A 1 230 ? -14.415 6.942 -42.362 1.00 56.88 230 GLU A C 1
ATOM 1899 O O . GLU A 1 230 ? -14.453 6.677 -43.566 1.00 56.88 230 GLU A O 1
ATOM 1904 N N . ARG A 1 231 ? -14.619 8.190 -41.917 1.00 58.81 231 ARG A N 1
ATOM 1905 C CA . ARG A 1 231 ? -14.923 9.326 -42.809 1.00 58.81 231 ARG A CA 1
ATOM 1906 C C . ARG A 1 231 ? -13.779 9.658 -43.767 1.00 58.81 231 ARG A C 1
ATOM 1908 O O . ARG A 1 231 ? -14.034 9.916 -44.940 1.00 58.81 231 ARG A O 1
ATOM 1915 N N . THR A 1 232 ? -12.523 9.605 -43.317 1.00 60.75 232 THR A N 1
ATOM 1916 C CA . THR A 1 232 ? -11.363 9.826 -44.208 1.00 60.75 232 THR A CA 1
ATOM 1917 C C . THR A 1 232 ? -11.160 8.688 -45.208 1.00 60.75 232 THR A C 1
ATOM 1919 O O . THR A 1 232 ? -10.791 8.949 -46.351 1.00 60.75 232 THR A O 1
ATOM 1922 N N . ARG A 1 233 ? -11.459 7.433 -44.841 1.00 58.94 233 ARG A N 1
ATOM 1923 C CA . ARG A 1 233 ? -11.462 6.303 -45.790 1.00 58.94 233 ARG A CA 1
ATOM 1924 C C . ARG A 1 233 ? -12.596 6.390 -46.811 1.00 58.94 233 ARG A C 1
ATOM 1926 O O . ARG A 1 233 ? -12.368 6.091 -47.980 1.00 58.94 233 ARG A O 1
ATOM 1933 N N . SER A 1 234 ? -13.787 6.817 -46.390 1.00 63.06 234 SER A N 1
ATOM 1934 C CA . SER A 1 234 ? -14.927 7.018 -47.292 1.00 63.06 234 SER A CA 1
ATOM 1935 C C . SER A 1 234 ? -14.657 8.144 -48.295 1.00 63.06 234 SER A C 1
ATOM 1937 O O . SER A 1 234 ? -14.866 7.947 -49.488 1.00 63.06 234 SER A O 1
ATOM 1939 N N . ALA A 1 235 ? -14.102 9.273 -47.840 1.00 59.50 235 ALA A N 1
ATOM 1940 C CA . ALA A 1 235 ? -13.745 10.401 -48.705 1.00 59.50 235 ALA A CA 1
ATOM 1941 C C . ALA A 1 235 ? -12.665 10.032 -49.741 1.00 59.50 235 ALA A C 1
ATOM 1943 O O . ALA A 1 235 ? -12.801 10.352 -50.920 1.00 59.50 235 ALA A O 1
ATOM 1944 N N . ALA A 1 236 ? -11.639 9.274 -49.336 1.00 58.59 236 ALA A N 1
ATOM 1945 C CA . ALA A 1 236 ? -10.618 8.775 -50.260 1.00 58.59 236 ALA A CA 1
ATOM 1946 C C . ALA A 1 236 ? -11.191 7.785 -51.295 1.00 58.59 236 ALA A C 1
ATOM 1948 O O . ALA A 1 236 ? -10.753 7.756 -52.443 1.00 58.59 236 ALA A O 1
ATOM 1949 N N . SER A 1 237 ? -12.195 6.983 -50.919 1.00 59.22 237 SER A N 1
ATOM 1950 C CA . SER A 1 237 ? -12.878 6.079 -51.854 1.00 59.22 237 SER A CA 1
ATOM 1951 C C . SER A 1 237 ? -13.789 6.815 -52.847 1.00 59.22 237 SER A C 1
ATOM 1953 O O . SER A 1 237 ? -14.032 6.295 -53.940 1.00 59.22 237 SER A O 1
ATOM 1955 N N . GLU A 1 238 ? -14.305 7.990 -52.485 1.00 56.97 238 GLU A N 1
ATOM 1956 C CA . GLU A 1 238 ? -15.115 8.851 -53.355 1.00 56.97 238 GLU A CA 1
ATOM 1957 C C . GLU A 1 238 ? -14.254 9.617 -54.368 1.00 56.97 238 GLU A C 1
ATOM 1959 O O . GLU A 1 238 ? -14.597 9.654 -55.551 1.00 56.97 238 GLU A O 1
ATOM 1964 N N . GLU A 1 239 ? -13.088 10.125 -53.956 1.00 55.31 239 GLU A N 1
ATOM 1965 C CA . GLU A 1 239 ? -12.117 10.741 -54.873 1.00 55.31 239 GLU A CA 1
ATOM 1966 C C . GLU A 1 239 ? -11.622 9.751 -55.937 1.00 55.31 239 GLU A C 1
ATOM 1968 O O . GLU A 1 239 ? -11.580 10.083 -57.122 1.00 55.31 239 GLU A O 1
ATOM 1973 N N . VAL A 1 240 ? -11.331 8.502 -55.553 1.00 55.75 240 VAL A N 1
ATOM 1974 C CA . VAL A 1 240 ? -10.909 7.454 -56.501 1.00 55.75 240 VAL A CA 1
ATOM 1975 C C . VAL A 1 240 ? -12.024 7.097 -57.494 1.00 55.75 240 VAL A C 1
ATOM 1977 O O . VAL A 1 240 ? -11.738 6.821 -58.659 1.00 55.75 240 VAL A O 1
ATOM 1980 N N . ARG A 1 241 ? -13.301 7.150 -57.087 1.00 54.00 241 ARG A N 1
ATOM 1981 C CA . ARG A 1 241 ? -14.434 6.960 -58.010 1.00 54.00 241 ARG A CA 1
ATOM 1982 C C . ARG A 1 241 ? -14.581 8.116 -58.994 1.00 54.00 241 ARG A C 1
ATOM 1984 O O . ARG A 1 241 ? -14.765 7.846 -60.175 1.00 54.00 241 ARG A O 1
ATOM 1991 N N . CYS A 1 242 ? -14.453 9.363 -58.540 1.00 50.53 242 CYS A N 1
ATOM 1992 C CA . CYS A 1 242 ? -14.553 10.543 -59.405 1.00 50.53 242 CYS A CA 1
ATOM 1993 C C . CYS A 1 242 ? -13.469 10.582 -60.493 1.00 50.53 242 CYS A C 1
ATOM 1995 O O . CYS A 1 242 ? -13.755 10.975 -61.622 1.00 50.53 242 CYS A O 1
ATOM 1997 N N . VAL A 1 243 ? -12.247 10.137 -60.182 1.00 52.50 243 VAL A N 1
ATOM 1998 C CA . VAL A 1 243 ? -11.135 10.094 -61.149 1.00 52.50 243 VAL A CA 1
ATOM 1999 C C . VAL A 1 243 ? -11.333 9.000 -62.209 1.00 52.50 243 VAL A C 1
ATOM 2001 O O . VAL A 1 243 ? -10.931 9.182 -63.355 1.00 52.50 243 VAL A O 1
ATOM 2004 N N . LEU A 1 244 ? -11.994 7.889 -61.869 1.00 51.34 244 LEU A N 1
ATOM 2005 C CA . LEU A 1 244 ? -12.231 6.771 -62.794 1.00 51.34 244 LEU A CA 1
ATOM 2006 C C . LEU A 1 244 ? -13.452 6.955 -63.710 1.00 51.34 244 LEU A C 1
ATOM 2008 O O . LEU A 1 244 ? -13.577 6.230 -64.691 1.00 51.34 244 LEU A O 1
ATOM 2012 N N . SER A 1 245 ? -14.340 7.909 -63.424 1.00 49.84 245 SER A N 1
ATOM 2013 C CA . SER A 1 245 ? -15.514 8.226 -64.256 1.00 49.84 245 SER A CA 1
ATOM 2014 C C . SER A 1 245 ? -15.309 9.399 -65.231 1.00 49.84 245 SER A C 1
ATOM 2016 O O . SER A 1 245 ? -16.269 9.840 -65.858 1.00 49.84 245 SER A O 1
ATOM 2018 N N . LEU A 1 246 ? -14.077 9.903 -65.362 1.00 50.06 246 LEU A N 1
ATOM 2019 C CA . LEU A 1 246 ? -13.681 10.950 -66.321 1.00 50.06 246 LEU A CA 1
ATOM 2020 C C . LEU A 1 246 ? -12.722 10.442 -67.421 1.00 50.06 246 LEU A C 1
ATOM 2022 O O . LEU A 1 246 ? -12.170 11.257 -68.161 1.00 50.06 246 LEU A O 1
ATOM 2026 N N . GLY A 1 247 ? -12.510 9.123 -67.510 1.00 39.50 247 GLY A N 1
ATOM 2027 C CA . GLY A 1 247 ? -11.702 8.457 -68.540 1.00 39.50 247 GLY A CA 1
ATOM 2028 C C . GLY A 1 247 ? -12.542 7.807 -69.628 1.00 39.50 247 GLY A C 1
ATOM 2029 O O . GLY A 1 247 ? -13.602 7.239 -69.281 1.00 39.50 247 GLY A O 1
#

Organism: NCBI:txid2018661

pLDDT: mean 80.91, std 18.42, range [30.95, 98.38]

Secondary structure (DSSP, 8-state):
---------------S-TT--TTSEE-TTS-EE--HHHHHHHHHHHHHHHHHSTT-HHHHHHHHHHHHHHHHHB-----HHHHHHHHHHHHHHHHHHHHHHHHTT-TTHHHHHHHHHHHHHHHHHHHHHHHHHHTGGGTT-HHHHHHHHHHHHHHHHHHHHSTTTS-HHHHHHHHHHHHHHHTS--TT--HHHHHHHHHHHHHHHHHHHHHHHHHHHHHHHHHHHHHHHHHHHHHHHHHHHHHHT--

Foldseek 3Di:
DDDDPDDPPPPPPCDDDPLDDPPFDADPQQATEGDLVSLQVLLVVLVVQCVVCVVVLVSLLVSLVSLVVNLVRHDQALALSSLLSSLSSLLSSLLSNLVSLVVVPDPPSLVVLLVSVVVLVVVLVVSVVSLCVSCVVVQQDLVSLLSLLSSLLSSLSSCLSSVVNDDLVVLVVSLVVNVVSLPGHPPPDDPVSNVSSVVSSVSSVVSSVVSVVVVVVVVVVVVVVVVVVVVVVVVVVVVVVVVVVVD

Radius of gyration: 24.95 Å; chains: 1; bounding box: 76×39×89 Å

Sequence (247 aa):
MNDSGGRQDAAVLISAPLWFKDSDWIDERDRRHISVGQMSEMYKHFHAMYSETFFDTASNHRLCEDAIQALKSTHISGKPLFLHNYVMLLRETYSHAHYNIFDLLCDDRRTVRLRFWQHIVLIYRVVLHKSNKAWSSISGTAKACANKLTILLHFASLYSIYKDVAHSAFIAELTDEADRIACGTQENRTPSEREQIREYLEAIHMIYKLRHVQRRRSFLQRGDEDDVRERTRSAASEEVRCVLSLG